Protein AF-A0A4U2EHY9-F1 (afdb_monomer)

Sequence (275 aa):
MNQSIKELELWVNNTKEFEEANVKLKFYTNDNNYKKVEDRFYAKALVKDDTLISLSLELENKIFGICKKLSELQLTSEIVELNIAIGNEDLNYLKEFKKLERTIIYTSTHNVDLSQNENLKSVNINYSDNTKFIYPPNLKKLDISFHNSENINENLQNLPKPLNEITVFHRYRSNDSCLVNLDLLNNLNLSTIRIVANIESDTFNFDNHKNLEELLLIPTSSNIKVKVKVNNKIPNRIKKITIHNASIGEIYNHKVSKLDKLSIVNCNFPSEVIQ

Solvent-accessible surface area (backbone atoms only — not comparable to full-atom values): 14803 Å² total; per-residue (Å²): 131,87,79,73,83,87,69,83,67,66,62,70,81,86,70,88,84,60,89,67,45,78,35,49,61,77,63,82,65,68,100,84,54,89,60,84,50,88,53,59,30,44,36,36,58,45,69,55,94,94,35,80,68,33,32,32,42,44,54,80,62,80,51,64,39,54,45,37,51,36,48,78,67,67,46,28,70,35,27,33,30,43,50,40,26,58,39,88,67,15,66,82,33,53,57,57,26,59,47,22,30,35,37,37,41,30,25,66,82,52,67,45,73,36,56,67,21,61,50,23,30,35,42,34,40,34,55,33,26,73,39,52,60,42,59,20,63,49,24,33,35,40,37,38,35,47,36,61,34,84,43,55,48,65,43,46,68,62,62,43,68,60,31,30,34,41,36,38,34,49,49,91,57,95,87,71,81,48,61,45,54,48,49,54,52,47,86,32,51,28,29,32,43,36,38,36,28,35,48,41,32,81,62,38,45,42,71,41,20,60,55,22,29,35,41,36,42,34,42,72,43,94,85,54,80,23,40,45,29,42,86,57,66,76,35,77,54,29,28,35,42,34,42,30,46,28,30,42,50,43,73,72,86,66,91,63,87,50,57,80,40,82,44,78,41,77,57,47,63,54,93,86,49,89,113

Secondary structure (DSSP, 8-state):
-------------S-S--S-EEEEPPP--STT-------EEEEEEEEETTEEEEEEEEESS--TTHHHHHHHTT-TTTEEEEEEE--TTTTTTGGG-TT--EEEEE-SS--EE-TT-TT--EEEEES-TT--EE--TT--EEEEEEE--TTHHHHHHT--TT--EEEEEE---TT---EEEGGGGGGS--SEEEEEEEEE-S---GGG-TT--EEEEEES-SSS--EEEE-SPPPTT--EEEEES-EEEEE-----TT--EEEEESPBPPTT---

Foldseek 3Di:
DDPDPPDPPFPPPDDPDDQKDWTFGADDDDDDDDPGPRWIWIKGFDADPNRTQAIAIGTPDADELPLVRCVVSVNLQRYQEEEHEYDPNNQVRLLSNQNHQEYEYEYADEAHENQNNQNHAYYEYEPHEPYHYHDHQQHAEYEDEQYQYLCLQVNLLRDHQNHAEYAHYHDDDPPGPNEAEQVSCLCHQYQYDHYAEHYEYDQNEQVSNLNHAEDHAHYPDLVDAHEDEYPDAHHLNHAEDAHESHAYEEDPDYDNPRHNYDHYYNYHYPPVHDD

Mean predicted aligned error: 11.42 Å

Radius of gyration: 22.39 Å; Cα contacts (8 Å, |Δi|>4): 651; chains: 1; bounding box: 51×31×72 Å

Structure (mmCIF, N/CA/C/O backbone):
data_AF-A0A4U2EHY9-F1
#
_entry.id   AF-A0A4U2EHY9-F1
#
loop_
_atom_site.group_PDB
_atom_site.id
_atom_site.type_symbol
_atom_site.label_atom_id
_atom_site.label_alt_id
_atom_site.label_comp_id
_atom_site.label_asym_id
_atom_site.label_entity_id
_atom_site.label_seq_id
_atom_site.pdbx_PDB_ins_code
_atom_site.Cartn_x
_atom_site.Cartn_y
_atom_site.Cartn_z
_atom_site.occupancy
_atom_site.B_iso_or_equiv
_atom_site.auth_seq_id
_atom_site.auth_comp_id
_atom_site.auth_asym_id
_atom_site.auth_atom_id
_atom_site.pdbx_PDB_model_num
ATOM 1 N N . MET A 1 1 ? 12.070 13.463 -37.550 1.00 23.97 1 MET A N 1
ATOM 2 C CA . MET A 1 1 ? 12.385 12.179 -38.212 1.00 23.97 1 MET A CA 1
ATOM 3 C C . MET A 1 1 ? 11.745 11.087 -37.380 1.00 23.97 1 MET A C 1
ATOM 5 O O . MET A 1 1 ? 12.177 10.875 -36.257 1.00 23.97 1 MET A O 1
ATOM 9 N N . ASN A 1 2 ? 10.672 10.490 -37.895 1.00 24.30 2 ASN A N 1
ATOM 10 C CA . ASN A 1 2 ? 9.925 9.424 -37.233 1.00 24.30 2 ASN A CA 1
ATOM 11 C C . ASN A 1 2 ? 10.768 8.148 -37.278 1.00 24.30 2 ASN A C 1
ATOM 13 O O . ASN A 1 2 ? 10.928 7.558 -38.346 1.00 24.30 2 ASN A O 1
ATOM 17 N N . GLN A 1 3 ? 11.357 7.758 -36.149 1.00 24.30 3 GLN A N 1
ATOM 18 C CA . GLN A 1 3 ? 12.015 6.463 -36.040 1.00 24.30 3 GLN A CA 1
ATOM 19 C C . GLN A 1 3 ? 10.929 5.389 -35.975 1.00 24.30 3 GLN A C 1
ATOM 21 O O . GLN A 1 3 ? 10.216 5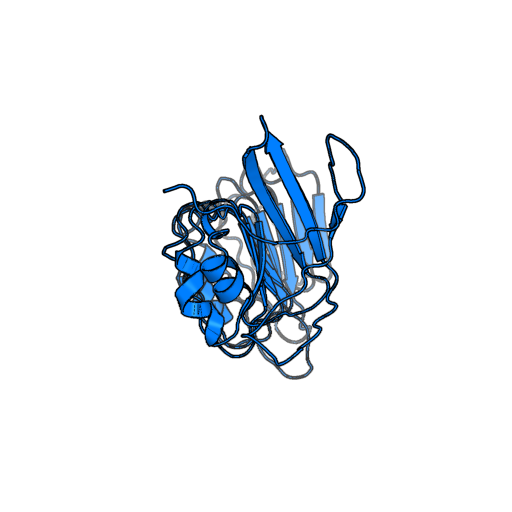.254 -34.987 1.00 24.30 3 GLN A O 1
ATOM 26 N N . SER A 1 4 ? 10.777 4.661 -37.079 1.00 25.14 4 SER A N 1
ATOM 27 C CA . SER A 1 4 ? 10.006 3.426 -37.138 1.00 25.14 4 SER A CA 1
ATOM 28 C C . SER A 1 4 ? 10.603 2.430 -36.145 1.00 25.14 4 SER A C 1
ATOM 30 O O . SER A 1 4 ? 11.778 2.077 -36.277 1.00 25.14 4 SER A O 1
ATOM 32 N N . ILE A 1 5 ? 9.800 1.977 -35.185 1.00 30.02 5 ILE A N 1
ATOM 33 C CA . ILE A 1 5 ? 10.109 0.859 -34.291 1.00 30.02 5 ILE A CA 1
ATOM 34 C C . ILE A 1 5 ? 10.391 -0.362 -35.175 1.00 30.02 5 ILE A C 1
ATOM 36 O O . ILE A 1 5 ? 9.472 -0.989 -35.697 1.00 30.02 5 ILE A O 1
ATOM 40 N N . LYS A 1 6 ? 11.668 -0.674 -35.403 1.00 25.03 6 LYS A N 1
ATOM 41 C CA . LYS A 1 6 ? 12.074 -1.931 -36.033 1.00 25.03 6 LYS A CA 1
ATOM 42 C C . LYS A 1 6 ? 12.185 -2.975 -34.925 1.00 25.03 6 LYS A C 1
ATOM 44 O O . LYS A 1 6 ? 13.235 -3.148 -34.326 1.00 25.03 6 LYS A O 1
ATOM 49 N N . GLU A 1 7 ? 11.034 -3.594 -34.668 1.00 31.05 7 GLU A N 1
ATOM 50 C CA . GLU A 1 7 ? 10.843 -4.888 -33.998 1.00 31.05 7 GLU A CA 1
ATOM 51 C C . GLU A 1 7 ? 10.956 -4.926 -32.466 1.00 31.05 7 GLU A C 1
ATOM 53 O O . GLU A 1 7 ? 11.760 -5.641 -31.873 1.00 31.05 7 GLU A O 1
ATOM 58 N N . LEU A 1 8 ? 9.978 -4.291 -31.814 1.00 35.31 8 LEU A N 1
ATOM 59 C CA . LEU A 1 8 ? 9.289 -4.957 -30.709 1.00 35.31 8 LEU A CA 1
ATOM 60 C C . LEU A 1 8 ? 8.294 -5.952 -31.335 1.00 35.31 8 LEU A C 1
ATOM 62 O O . LEU A 1 8 ? 7.153 -5.599 -31.623 1.00 35.31 8 LEU A O 1
ATOM 66 N N . GLU A 1 9 ? 8.735 -7.175 -31.633 1.00 34.41 9 GLU A N 1
ATOM 67 C CA . GLU A 1 9 ? 7.862 -8.211 -32.201 1.00 34.41 9 GLU A CA 1
ATOM 68 C C . GLU A 1 9 ? 6.955 -8.779 -31.090 1.00 34.41 9 GLU A C 1
ATOM 70 O O . GLU A 1 9 ? 7.177 -9.864 -30.548 1.00 34.41 9 GLU A O 1
ATOM 75 N N . LEU A 1 10 ? 5.942 -8.001 -30.696 1.00 38.56 10 LEU A N 1
ATOM 76 C CA . LEU A 1 10 ? 4.804 -8.500 -29.933 1.00 38.56 10 LEU A CA 1
ATOM 77 C C . LEU A 1 10 ? 4.072 -9.480 -30.855 1.00 38.56 10 LEU A C 1
ATOM 79 O O . LEU A 1 10 ? 3.381 -9.061 -31.781 1.00 38.56 10 LEU A O 1
ATOM 83 N N . TRP A 1 11 ? 4.224 -10.784 -30.622 1.00 33.75 11 TRP A N 1
ATOM 84 C CA . TRP A 1 11 ? 3.371 -11.798 -31.249 1.00 33.75 11 TRP A CA 1
ATOM 85 C C . TRP A 1 11 ? 1.952 -11.664 -30.684 1.00 33.75 11 TRP A C 1
ATOM 87 O O . TRP A 1 11 ? 1.521 -12.436 -29.832 1.00 33.75 11 TRP A O 1
ATOM 97 N N . VAL A 1 12 ? 1.232 -10.639 -31.135 1.00 33.62 12 VAL A N 1
ATOM 98 C CA . VAL A 1 12 ? -0.206 -10.504 -30.944 1.00 33.62 12 VAL A CA 1
ATOM 99 C C . VAL A 1 12 ? -0.827 -11.280 -32.093 1.00 33.62 12 VAL A C 1
ATOM 101 O O . VAL A 1 12 ? -0.933 -10.780 -33.211 1.00 33.62 12 VAL A O 1
ATOM 104 N N . ASN A 1 13 ? -1.152 -12.551 -31.855 1.00 30.58 13 ASN A N 1
ATOM 105 C CA . ASN A 1 13 ? -1.911 -13.333 -32.823 1.00 30.58 13 ASN A CA 1
ATOM 106 C C . ASN A 1 13 ? -3.218 -12.583 -33.120 1.00 30.58 13 ASN A C 1
ATOM 108 O O . ASN A 1 13 ? -4.072 -12.487 -32.249 1.00 30.58 13 ASN A O 1
ATOM 112 N N . ASN A 1 14 ? -3.306 -12.023 -34.331 1.00 29.08 14 ASN A N 1
ATOM 113 C CA . ASN A 1 14 ? -4.484 -11.493 -35.018 1.00 29.08 14 ASN A CA 1
ATOM 114 C C . ASN A 1 14 ? -5.785 -11.450 -34.199 1.00 29.08 14 ASN A C 1
ATOM 116 O O . ASN A 1 14 ? -6.482 -12.456 -34.157 1.00 29.08 14 ASN A O 1
ATOM 120 N N . THR A 1 15 ? -6.165 -10.269 -33.705 1.00 29.77 15 THR A N 1
ATOM 121 C CA . THR A 1 15 ? -7.534 -9.725 -33.809 1.00 29.77 15 THR A CA 1
ATOM 122 C C . THR A 1 15 ? -7.576 -8.273 -33.325 1.00 29.77 15 THR A C 1
ATOM 124 O O . THR A 1 15 ? -6.837 -7.873 -32.429 1.00 29.77 15 THR A O 1
ATOM 127 N N . LYS A 1 16 ? -8.420 -7.462 -33.972 1.00 35.66 16 LYS A N 1
ATOM 128 C CA . LYS A 1 16 ? -8.780 -6.111 -33.529 1.00 35.66 16 LYS A CA 1
ATOM 129 C C . LYS A 1 16 ? -9.482 -6.219 -32.172 1.00 35.66 16 LYS A C 1
ATOM 131 O O . LYS A 1 16 ? -10.387 -7.033 -32.054 1.00 35.66 16 LYS A O 1
ATOM 136 N N . GLU A 1 17 ? -9.060 -5.379 -31.227 1.00 34.75 17 GLU A N 1
ATOM 137 C CA . GLU A 1 17 ? -9.551 -5.276 -29.842 1.00 34.75 17 GLU A CA 1
ATOM 138 C C . GLU A 1 17 ? -9.243 -6.506 -28.963 1.00 34.75 17 GLU A C 1
ATOM 140 O O . GLU A 1 17 ? -9.760 -7.597 -29.173 1.00 34.75 17 GLU A O 1
ATOM 145 N N . PHE A 1 18 ? -8.402 -6.326 -27.937 1.00 37.41 18 PHE A N 1
ATOM 146 C CA . PHE A 1 18 ? -8.169 -7.334 -26.899 1.00 37.41 18 PHE A CA 1
ATOM 147 C C . PHE A 1 18 ? -8.369 -6.733 -25.511 1.00 37.41 18 PHE A C 1
ATOM 149 O O . PHE A 1 18 ? -7.845 -5.662 -25.203 1.00 37.41 18 PHE A O 1
ATOM 156 N N . GLU A 1 19 ? -9.075 -7.468 -24.652 1.00 36.22 19 GLU A N 1
ATOM 157 C CA . GLU A 1 19 ? -9.122 -7.190 -23.217 1.00 36.22 19 GLU A CA 1
ATOM 158 C C . GLU A 1 19 ? -7.926 -7.804 -22.466 1.00 36.22 19 GLU A C 1
ATOM 160 O O . GLU A 1 19 ? -7.548 -7.233 -21.443 1.00 36.22 19 GLU A O 1
ATOM 165 N N . GLU A 1 20 ? -7.302 -8.882 -22.976 1.00 33.41 20 GLU 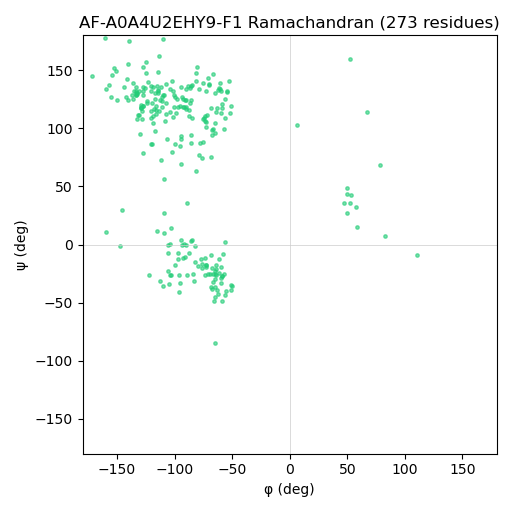A N 1
ATOM 166 C CA . GLU A 1 20 ? -6.111 -9.573 -22.434 1.00 33.41 20 GLU A CA 1
ATOM 167 C C . GLU A 1 20 ? -5.385 -10.360 -23.553 1.00 33.41 20 GLU A C 1
ATOM 169 O O . GLU A 1 20 ? -6.040 -11.023 -24.359 1.00 33.41 20 GLU A O 1
ATOM 174 N N . ALA A 1 21 ? -4.046 -10.319 -23.619 1.00 37.56 21 ALA A N 1
ATOM 175 C CA . ALA A 1 21 ? -3.255 -11.143 -24.542 1.00 37.56 21 ALA A CA 1
ATOM 176 C C . ALA A 1 21 ? -2.029 -11.765 -23.848 1.00 37.56 21 ALA A C 1
ATOM 178 O O . ALA A 1 21 ? -1.322 -11.108 -23.081 1.00 37.56 21 ALA A O 1
ATOM 179 N N . ASN A 1 22 ? -1.751 -13.036 -24.161 1.00 35.44 22 ASN A N 1
ATOM 180 C CA . ASN A 1 22 ? -0.498 -13.701 -23.801 1.00 35.44 22 ASN A CA 1
ATOM 181 C C . ASN A 1 22 ? 0.610 -13.189 -24.714 1.00 35.44 22 ASN A C 1
ATOM 183 O O . ASN A 1 22 ? 0.643 -13.530 -25.898 1.00 35.44 22 ASN A O 1
ATOM 187 N N . VAL A 1 23 ? 1.524 -12.395 -24.169 1.00 40.53 23 VAL A N 1
ATOM 188 C CA . VAL A 1 23 ? 2.580 -11.766 -24.953 1.00 40.53 23 VAL A CA 1
ATOM 189 C C . VAL A 1 23 ? 3.939 -12.308 -24.513 1.00 40.53 23 VAL A C 1
ATOM 191 O O . VAL A 1 23 ? 4.225 -12.471 -23.331 1.00 40.53 23 VAL A O 1
ATOM 194 N N . LYS A 1 24 ? 4.798 -12.620 -25.489 1.00 38.38 24 LYS A N 1
ATOM 195 C CA . LYS A 1 24 ? 6.215 -12.935 -25.260 1.00 38.38 24 LYS A CA 1
ATOM 196 C C . LYS A 1 24 ? 7.063 -11.762 -25.752 1.00 38.38 24 LYS A C 1
ATOM 198 O O . LYS A 1 24 ? 7.010 -11.428 -26.930 1.00 38.38 24 LYS A O 1
ATOM 203 N N . LEU A 1 25 ? 7.863 -11.172 -24.870 1.00 42.34 25 LEU A N 1
ATOM 204 C CA . LEU A 1 25 ? 8.893 -10.174 -25.174 1.00 42.34 25 LEU A CA 1
ATOM 205 C C . LEU A 1 25 ? 10.170 -10.975 -25.343 1.00 42.34 25 LEU A C 1
ATOM 207 O O . LEU A 1 25 ? 10.563 -11.730 -24.454 1.00 42.34 25 LEU A O 1
ATOM 211 N N . LYS A 1 26 ? 10.837 -10.779 -26.470 1.00 36.56 26 LYS A N 1
ATOM 212 C CA . LYS A 1 26 ? 12.211 -11.229 -26.653 1.00 36.56 26 LYS A CA 1
ATOM 213 C C . LYS A 1 26 ? 13.107 -10.012 -26.463 1.00 36.56 26 LYS A C 1
ATOM 215 O O . LYS A 1 26 ? 12.868 -8.975 -27.070 1.00 36.56 26 LYS A O 1
ATOM 220 N N . PHE A 1 27 ? 14.115 -10.131 -25.605 1.00 36.50 27 PHE A N 1
ATOM 221 C CA . PHE A 1 27 ? 15.120 -9.086 -25.415 1.00 36.50 27 PHE A CA 1
ATOM 222 C C . PHE A 1 27 ? 16.337 -9.363 -26.301 1.00 36.50 27 PHE A C 1
ATOM 224 O O . PHE A 1 27 ? 16.833 -10.490 -26.320 1.00 36.50 27 PHE A O 1
ATOM 231 N N . TYR A 1 28 ? 16.847 -8.328 -26.970 1.00 34.41 28 TYR A N 1
ATOM 232 C CA . TYR A 1 28 ? 18.099 -8.369 -27.726 1.00 34.41 28 TYR A CA 1
ATOM 233 C C . TYR A 1 28 ? 19.147 -7.527 -26.994 1.00 34.41 28 TYR A C 1
ATOM 235 O O . TYR A 1 28 ? 18.880 -6.382 -26.642 1.00 34.41 28 TYR A O 1
ATOM 243 N N . THR A 1 29 ? 20.330 -8.083 -26.735 1.00 29.36 29 THR A N 1
ATOM 244 C CA . THR A 1 29 ? 21.447 -7.351 -26.117 1.00 29.36 29 THR A CA 1
ATOM 245 C C . THR A 1 29 ? 22.645 -7.369 -27.061 1.00 29.36 29 THR A C 1
ATOM 247 O O . THR A 1 29 ? 23.492 -8.248 -26.940 1.00 29.36 29 THR A O 1
ATOM 250 N N . ASN A 1 30 ? 22.687 -6.401 -27.982 1.00 30.77 30 ASN A N 1
ATOM 251 C CA . ASN A 1 30 ? 23.735 -6.133 -28.979 1.00 30.77 30 ASN A CA 1
ATOM 252 C C . ASN A 1 30 ? 24.177 -7.305 -29.888 1.00 30.77 30 ASN A C 1
ATOM 254 O O . ASN A 1 30 ? 23.993 -8.489 -29.612 1.00 30.77 30 ASN A O 1
ATOM 258 N N . ASP A 1 31 ? 24.779 -6.919 -31.012 1.00 37.56 31 ASP A N 1
ATOM 259 C CA . ASP A 1 31 ? 24.679 -7.534 -32.343 1.00 37.56 31 ASP A CA 1
ATOM 260 C C . ASP A 1 31 ? 25.025 -9.016 -32.556 1.00 37.56 31 ASP A C 1
ATOM 262 O O . ASP A 1 31 ? 24.931 -9.438 -33.697 1.00 37.56 31 ASP A O 1
ATOM 266 N N . ASN A 1 32 ? 25.389 -9.844 -31.567 1.00 34.22 32 ASN A N 1
ATOM 267 C CA . ASN A 1 32 ? 25.661 -11.274 -31.836 1.00 34.22 32 ASN A CA 1
ATOM 268 C C . ASN A 1 32 ? 25.588 -12.245 -30.640 1.00 34.22 32 ASN A C 1
ATOM 270 O O . ASN A 1 32 ? 25.970 -13.404 -30.787 1.00 34.22 32 ASN A O 1
ATOM 274 N N . ASN A 1 33 ? 25.088 -11.841 -29.465 1.00 28.92 33 ASN A N 1
ATOM 275 C CA . ASN A 1 33 ? 24.983 -12.750 -28.314 1.00 28.92 33 ASN A CA 1
ATOM 276 C C . ASN A 1 33 ? 23.530 -12.927 -27.860 1.00 28.92 33 ASN A C 1
ATOM 278 O O . ASN A 1 33 ? 22.938 -12.069 -27.207 1.00 28.92 33 ASN A O 1
ATOM 282 N N . TYR A 1 34 ? 22.960 -14.088 -28.187 1.00 35.28 34 TYR A N 1
ATOM 283 C CA . TYR A 1 34 ? 21.607 -14.469 -27.796 1.00 35.28 34 TYR A CA 1
ATOM 284 C C . TYR A 1 34 ? 21.543 -14.782 -26.296 1.00 35.28 34 TYR A C 1
ATOM 286 O O . TYR A 1 34 ? 22.029 -15.819 -25.846 1.00 35.28 34 TYR A O 1
ATOM 294 N N . LYS A 1 35 ? 20.852 -13.943 -25.518 1.00 31.83 35 LYS A N 1
ATOM 295 C CA . LYS A 1 35 ? 20.215 -14.387 -24.271 1.00 31.83 35 LYS A CA 1
ATOM 296 C C . LYS A 1 35 ? 18.713 -14.450 -24.496 1.00 31.83 35 LYS A C 1
ATOM 298 O O . LYS A 1 35 ? 17.990 -13.477 -24.310 1.00 31.83 35 LYS A O 1
ATOM 303 N N . LYS A 1 36 ? 18.248 -15.623 -24.925 1.00 35.81 36 LYS A N 1
ATOM 304 C CA . LYS A 1 36 ? 16.824 -15.933 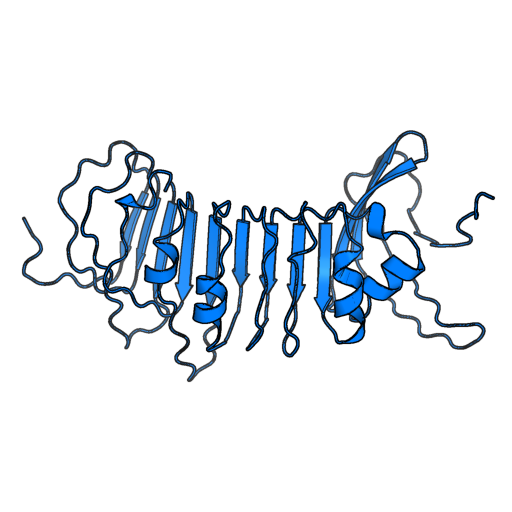-25.035 1.00 35.81 36 LYS A CA 1
ATOM 305 C C . LYS A 1 36 ? 16.238 -15.979 -23.622 1.00 35.81 36 LYS A C 1
ATOM 307 O O . LYS A 1 36 ? 16.388 -16.973 -22.920 1.00 35.81 36 LYS A O 1
ATOM 312 N N . VAL A 1 37 ? 15.611 -14.891 -23.196 1.00 38.53 37 VAL A N 1
ATOM 313 C CA . VAL A 1 37 ? 14.783 -14.880 -21.990 1.00 38.53 37 VAL A CA 1
ATOM 314 C C . VAL A 1 37 ? 13.351 -15.118 -22.458 1.00 38.53 37 VAL A C 1
ATOM 316 O O . VAL A 1 37 ? 12.684 -14.195 -22.912 1.00 38.53 37 VAL A O 1
ATOM 319 N N . GLU A 1 38 ? 12.915 -16.381 -22.465 1.00 45.19 38 GLU A N 1
ATOM 320 C CA . GLU A 1 38 ? 11.519 -16.749 -22.745 1.00 45.19 38 GLU A CA 1
ATOM 321 C C . GLU A 1 38 ? 10.671 -16.586 -21.488 1.00 45.19 38 GLU A C 1
ATOM 323 O O . GLU A 1 38 ? 10.137 -17.561 -20.964 1.00 45.19 38 GLU A O 1
ATOM 328 N N . ASP A 1 39 ? 10.552 -15.360 -20.994 1.00 49.25 39 ASP A N 1
ATOM 329 C CA . ASP A 1 39 ? 9.625 -15.097 -19.904 1.00 49.25 39 ASP A CA 1
ATOM 330 C C . ASP A 1 39 ? 8.240 -14.767 -20.461 1.00 49.25 39 ASP A C 1
ATOM 332 O O . ASP A 1 39 ? 8.080 -14.050 -21.455 1.00 49.25 39 ASP A O 1
ATOM 336 N N . ARG A 1 40 ? 7.228 -15.359 -19.831 1.00 46.91 40 ARG A N 1
ATOM 337 C CA . ARG A 1 40 ? 5.823 -15.089 -20.115 1.00 46.91 40 ARG A CA 1
ATOM 338 C C . ARG A 1 40 ? 5.395 -13.873 -19.308 1.00 46.91 40 ARG A C 1
ATOM 340 O O . ARG A 1 40 ? 5.721 -13.752 -18.126 1.00 46.91 40 ARG A O 1
ATOM 347 N N . PHE A 1 41 ? 4.642 -12.994 -19.944 1.00 56.44 41 PHE A N 1
ATOM 348 C CA . PHE A 1 41 ? 3.898 -11.961 -19.247 1.00 56.44 41 PHE A CA 1
ATOM 349 C C . PHE A 1 41 ? 2.542 -11.791 -19.895 1.00 56.44 41 PHE A C 1
ATOM 351 O O . PHE A 1 41 ? 2.322 -12.078 -21.076 1.00 56.44 41 PHE A O 1
ATOM 358 N N . TYR A 1 42 ? 1.640 -11.288 -19.078 1.00 52.06 42 TYR A N 1
ATOM 359 C CA . TYR A 1 42 ? 0.341 -10.840 -19.503 1.00 52.06 42 TYR A CA 1
ATOM 360 C C . TYR A 1 42 ? 0.475 -9.356 -19.799 1.00 52.06 42 TYR A C 1
ATOM 362 O O . TYR A 1 42 ? 0.977 -8.582 -18.981 1.00 52.06 42 TYR A O 1
ATOM 370 N N . ALA A 1 43 ? 0.093 -8.966 -21.009 1.00 57.72 43 ALA A N 1
ATOM 371 C CA . ALA A 1 43 ? 0.050 -7.569 -21.386 1.00 57.72 43 ALA A CA 1
ATOM 372 C C . ALA A 1 43 ? -1.377 -7.196 -21.752 1.00 57.72 43 ALA A C 1
ATOM 374 O O . ALA A 1 43 ? -2.051 -7.902 -22.507 1.00 57.72 43 ALA A O 1
ATOM 375 N N . LYS A 1 44 ? -1.813 -6.046 -21.253 1.00 54.66 44 LYS A N 1
ATOM 376 C CA . LYS A 1 44 ? -3.045 -5.406 -21.695 1.00 54.66 44 LYS A CA 1
ATOM 377 C C . LYS A 1 44 ? -2.681 -4.080 -22.333 1.00 54.66 44 LYS A C 1
ATOM 379 O O . LYS A 1 44 ? -2.145 -3.201 -21.665 1.00 54.66 44 LYS A O 1
ATOM 384 N N . ALA A 1 45 ? -2.945 -3.956 -23.627 1.00 56.69 45 ALA A N 1
ATOM 385 C CA . ALA A 1 45 ? -2.662 -2.752 -24.392 1.00 56.69 45 ALA A CA 1
ATOM 386 C C . ALA A 1 45 ? -3.971 -2.117 -24.861 1.00 56.69 45 ALA A C 1
ATOM 388 O O . ALA A 1 45 ? -4.825 -2.800 -25.424 1.00 56.69 45 ALA A O 1
ATOM 389 N N . LEU A 1 46 ? -4.114 -0.810 -24.663 1.00 52.88 46 LEU A N 1
ATOM 390 C CA . LEU A 1 46 ? -5.154 -0.023 -25.309 1.00 52.88 46 LEU A CA 1
ATOM 391 C C . LEU A 1 46 ? -4.551 0.642 -26.541 1.00 52.88 46 LEU A C 1
ATOM 393 O O . LEU A 1 46 ? -3.644 1.463 -26.417 1.00 52.88 46 LEU A O 1
ATOM 397 N N . VAL A 1 47 ? -5.074 0.310 -27.718 1.00 51.91 47 VAL A N 1
ATOM 398 C CA . VAL A 1 47 ? -4.668 0.908 -28.994 1.00 51.91 47 VAL A CA 1
ATOM 399 C C . VAL A 1 47 ? -5.870 1.628 -29.589 1.00 51.91 47 VAL A C 1
ATOM 401 O O . VAL A 1 47 ? -6.956 1.058 -29.669 1.00 51.91 47 VAL A O 1
ATOM 404 N N . LYS A 1 48 ? -5.685 2.883 -29.995 1.00 47.31 48 LYS A N 1
ATOM 405 C CA . LYS A 1 48 ? -6.716 3.698 -30.641 1.00 47.31 48 LYS A CA 1
ATOM 406 C C . LYS A 1 48 ? -6.120 4.362 -31.873 1.00 47.31 48 LYS A C 1
ATOM 408 O O . LYS A 1 48 ? -5.070 4.983 -31.759 1.00 47.31 48 LYS A O 1
ATOM 413 N N . ASP A 1 49 ? -6.790 4.243 -33.017 1.00 53.66 49 ASP A N 1
ATOM 414 C CA . ASP A 1 49 ? -6.353 4.847 -34.285 1.00 53.66 49 ASP A CA 1
ATOM 415 C C . ASP A 1 49 ? -4.871 4.525 -34.594 1.00 53.66 49 ASP A C 1
ATOM 417 O O . ASP A 1 49 ? -4.054 5.415 -34.820 1.00 53.66 49 ASP A O 1
ATOM 421 N N . ASP A 1 50 ? -4.505 3.240 -34.484 1.00 49.84 50 ASP A N 1
ATOM 422 C CA . ASP A 1 50 ? -3.137 2.706 -34.636 1.00 49.84 50 ASP A CA 1
ATOM 423 C C . ASP A 1 50 ? -2.077 3.290 -33.672 1.00 49.84 50 ASP A C 1
ATOM 425 O O . ASP A 1 50 ? -0.876 3.084 -33.844 1.00 49.84 50 ASP A O 1
ATOM 429 N N . THR A 1 51 ? -2.510 3.976 -32.611 1.00 49.09 51 THR A N 1
ATOM 430 C CA . THR A 1 51 ? -1.648 4.564 -31.576 1.00 49.09 51 THR A CA 1
ATOM 431 C C . THR A 1 51 ? -1.784 3.799 -30.259 1.00 49.09 51 THR A C 1
ATOM 433 O O . THR A 1 51 ? -2.896 3.603 -29.765 1.00 49.09 51 THR A O 1
ATOM 436 N N . LEU A 1 52 ? -0.663 3.385 -29.656 1.00 56.84 52 LEU A N 1
ATOM 437 C CA . LEU A 1 52 ? -0.647 2.828 -28.299 1.00 56.84 52 LEU A CA 1
ATOM 438 C C . LEU A 1 52 ? -0.994 3.937 -27.294 1.00 56.84 52 LEU A C 1
ATOM 440 O O . LEU A 1 52 ? -0.277 4.925 -27.191 1.00 56.84 52 LEU A O 1
ATOM 444 N N . ILE A 1 53 ? -2.102 3.772 -26.575 1.00 57.00 53 ILE A N 1
ATOM 445 C CA . ILE A 1 53 ? -2.613 4.733 -25.587 1.00 57.00 53 ILE A CA 1
ATOM 446 C C . ILE A 1 53 ? -2.180 4.355 -24.175 1.00 57.00 53 ILE A C 1
ATOM 448 O O . ILE A 1 53 ? -1.863 5.228 -23.363 1.00 57.00 53 ILE A O 1
ATOM 452 N N . SER A 1 54 ? -2.218 3.059 -23.866 1.00 58.00 54 SER A N 1
ATOM 453 C CA . SER A 1 54 ? -1.762 2.544 -22.584 1.00 58.00 54 SER A CA 1
ATOM 454 C C . SER A 1 54 ? -1.283 1.103 -22.682 1.00 58.00 54 SER A C 1
ATOM 456 O O . SER A 1 54 ? -1.758 0.327 -23.513 1.00 58.00 54 SER A O 1
ATOM 458 N N . LEU A 1 55 ? -0.351 0.750 -21.802 1.00 62.81 55 LEU A N 1
ATOM 459 C CA . LEU A 1 55 ? 0.161 -0.602 -21.630 1.00 62.81 55 LEU A CA 1
ATOM 460 C C . LEU A 1 55 ? 0.197 -0.962 -20.138 1.00 62.81 55 LEU A C 1
ATOM 462 O O . LEU A 1 55 ? 0.717 -0.202 -19.317 1.00 62.81 55 LEU A O 1
ATOM 466 N N . SER A 1 56 ? -0.358 -2.123 -19.806 1.00 59.34 56 SER A N 1
ATOM 467 C CA . SER A 1 56 ? -0.208 -2.805 -18.521 1.00 59.34 56 SER A CA 1
ATOM 468 C C . SER A 1 56 ? 0.602 -4.080 -18.728 1.00 59.34 56 SER A C 1
ATOM 470 O O . SER A 1 56 ? 0.358 -4.801 -19.699 1.00 59.34 56 SER A O 1
ATOM 472 N N . LEU A 1 57 ? 1.564 -4.337 -17.841 1.00 64.06 57 LEU A N 1
ATOM 473 C CA . LEU A 1 57 ? 2.444 -5.505 -17.882 1.00 64.06 57 LEU A CA 1
ATOM 474 C C . LEU A 1 57 ? 2.431 -6.243 -16.536 1.00 64.06 57 LEU A C 1
ATOM 476 O O . LEU A 1 57 ? 2.880 -5.706 -15.519 1.00 64.06 57 LEU A O 1
ATOM 480 N N . GLU A 1 58 ? 2.003 -7.504 -16.559 1.00 59.66 58 GLU A N 1
ATOM 481 C CA . GLU A 1 58 ? 2.061 -8.440 -15.437 1.00 59.66 58 GLU A CA 1
ATOM 482 C C . GLU A 1 58 ? 3.038 -9.579 -15.751 1.00 59.66 58 GLU A C 1
ATOM 484 O O . GLU A 1 58 ? 2.829 -10.382 -16.659 1.00 59.66 58 GLU A O 1
ATOM 489 N N . LEU A 1 59 ? 4.132 -9.648 -14.994 1.00 59.97 59 LEU A N 1
ATOM 490 C CA . LEU A 1 59 ? 5.181 -10.648 -15.181 1.00 59.97 59 LEU A CA 1
ATOM 491 C C . LEU A 1 59 ? 4.897 -11.901 -14.340 1.00 59.97 59 LEU A C 1
ATOM 493 O O . LEU A 1 59 ? 4.657 -11.783 -13.139 1.00 59.97 59 LEU A O 1
ATOM 497 N N . GLU A 1 60 ? 5.023 -13.098 -14.930 1.00 53.25 60 GLU A N 1
ATOM 498 C CA . GLU A 1 60 ? 4.995 -14.357 -14.157 1.00 53.25 60 GLU A CA 1
ATOM 499 C C . GLU A 1 60 ? 6.254 -14.522 -13.279 1.00 53.25 60 GLU A C 1
ATOM 501 O O . GLU A 1 60 ? 6.210 -15.187 -12.245 1.00 53.25 60 GLU A O 1
ATOM 506 N N . ASN A 1 61 ? 7.372 -13.888 -13.664 1.00 57.12 61 ASN A N 1
ATOM 507 C CA . ASN A 1 61 ? 8.679 -14.001 -13.010 1.00 57.12 61 ASN A CA 1
ATOM 508 C C . ASN A 1 61 ? 9.265 -12.639 -12.594 1.00 57.12 61 ASN A C 1
ATOM 510 O O . ASN A 1 61 ? 8.965 -11.592 -13.165 1.00 57.12 61 ASN A O 1
ATOM 514 N N . LYS A 1 62 ? 10.178 -12.664 -11.612 1.00 64.62 62 LYS A N 1
ATOM 515 C CA . LYS A 1 62 ? 10.950 -11.496 -11.155 1.00 64.62 62 LYS A CA 1
ATOM 516 C C . LYS A 1 62 ? 12.054 -11.152 -12.163 1.00 64.62 62 LYS A C 1
ATOM 518 O O . LYS A 1 62 ? 13.176 -11.638 -12.037 1.00 64.62 62 LYS A O 1
ATOM 523 N N . ILE A 1 63 ? 11.739 -10.329 -13.161 1.00 65.25 63 ILE A N 1
ATOM 524 C CA . ILE A 1 63 ? 12.714 -9.877 -14.164 1.00 65.25 63 ILE A CA 1
ATOM 525 C C . ILE A 1 63 ? 13.381 -8.585 -13.687 1.00 65.25 63 ILE A C 1
ATOM 527 O O . ILE A 1 63 ? 12.723 -7.556 -13.561 1.00 65.25 63 ILE A O 1
ATOM 531 N N . PHE A 1 64 ? 14.694 -8.639 -13.467 1.00 71.94 64 PHE A N 1
ATOM 532 C CA . PHE A 1 64 ? 15.523 -7.461 -13.207 1.00 71.94 64 PHE A CA 1
ATOM 533 C C . PHE A 1 64 ? 15.907 -6.749 -14.517 1.00 71.94 64 PHE A C 1
ATOM 535 O O . PHE A 1 64 ? 16.097 -7.394 -15.553 1.00 71.94 64 PHE A O 1
ATOM 542 N N . GLY A 1 65 ? 16.050 -5.424 -14.474 1.00 75.69 65 GLY A N 1
ATOM 543 C CA . GLY A 1 65 ? 16.444 -4.584 -15.611 1.00 75.69 65 GLY A CA 1
ATOM 544 C C . GLY A 1 65 ? 15.292 -4.202 -16.547 1.00 75.69 65 GLY A C 1
ATOM 545 O O . GLY A 1 65 ? 15.530 -3.648 -17.624 1.00 75.69 65 GLY A O 1
ATOM 546 N N . ILE A 1 66 ? 14.042 -4.523 -16.191 1.00 77.94 66 ILE A N 1
ATOM 547 C CA . ILE A 1 66 ? 12.875 -4.260 -17.039 1.00 77.94 66 ILE A CA 1
ATOM 548 C C . ILE A 1 66 ? 12.633 -2.759 -17.234 1.00 77.94 66 ILE A C 1
ATOM 550 O O . ILE A 1 66 ? 12.304 -2.342 -18.343 1.00 77.94 66 ILE A O 1
ATOM 554 N N . CYS A 1 67 ? 12.868 -1.933 -16.210 1.00 83.56 67 CYS A N 1
ATOM 555 C CA . CYS A 1 67 ? 12.669 -0.489 -16.303 1.00 83.56 67 CYS A CA 1
ATOM 556 C C . CYS A 1 67 ? 13.644 0.131 -17.303 1.00 83.56 67 CYS A C 1
ATOM 558 O O . CYS A 1 67 ? 13.239 0.907 -18.168 1.00 83.56 67 CYS A O 1
ATOM 560 N N . LYS A 1 68 ? 14.917 -0.272 -17.225 1.00 83.62 68 LYS A N 1
ATOM 561 C CA . LYS A 1 68 ? 15.961 0.145 -18.166 1.00 83.62 68 LYS A C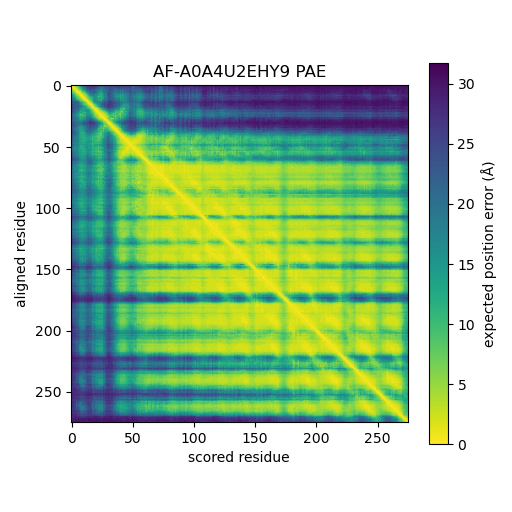A 1
ATOM 562 C C . LYS A 1 68 ? 15.611 -0.236 -19.601 1.00 83.62 68 LYS A C 1
ATOM 564 O O . LYS A 1 68 ? 15.652 0.603 -20.491 1.00 83.62 68 LYS A O 1
ATOM 569 N N . LYS A 1 69 ? 15.209 -1.487 -19.823 1.00 77.12 69 LYS A N 1
ATOM 570 C CA . LYS A 1 69 ? 14.861 -1.987 -21.160 1.00 77.12 69 LYS A CA 1
ATOM 571 C C . LYS A 1 69 ? 13.665 -1.250 -21.762 1.00 77.12 69 LYS A C 1
ATOM 573 O O . LYS A 1 69 ? 13.684 -0.899 -22.935 1.00 77.12 69 LYS A O 1
ATOM 578 N N . LEU A 1 70 ? 12.628 -0.992 -20.968 1.00 80.94 70 LEU A N 1
ATOM 579 C CA . LEU A 1 70 ? 11.456 -0.236 -21.420 1.00 80.94 70 LEU A CA 1
ATOM 580 C C . LEU A 1 70 ? 11.793 1.232 -21.725 1.00 80.94 70 LEU A C 1
ATOM 582 O O . LEU A 1 70 ? 11.210 1.805 -22.643 1.00 80.94 70 LEU A O 1
ATOM 586 N N . SER A 1 71 ? 12.748 1.819 -20.998 1.00 83.19 71 SER A N 1
ATOM 587 C CA . SER A 1 71 ? 13.319 3.138 -21.299 1.00 83.19 71 SER A CA 1
ATOM 588 C C . SER A 1 71 ? 14.094 3.145 -22.618 1.00 83.19 71 SER A C 1
ATOM 590 O O . SER A 1 71 ? 13.818 3.975 -23.482 1.00 83.19 71 SER A O 1
ATOM 592 N N . GLU A 1 72 ? 14.986 2.174 -22.831 1.00 79.56 72 GLU A N 1
ATOM 593 C CA . GLU A 1 72 ? 15.754 2.024 -24.077 1.00 79.56 72 GLU A CA 1
ATOM 594 C C . GLU A 1 72 ? 14.841 1.840 -25.302 1.00 79.56 72 GLU A C 1
ATOM 596 O O . GLU A 1 72 ? 15.143 2.334 -26.387 1.00 79.56 72 GLU A O 1
ATOM 601 N N . LEU A 1 73 ? 13.690 1.187 -25.111 1.00 71.50 73 LEU A N 1
ATOM 602 C CA . LEU A 1 73 ? 12.645 1.007 -26.122 1.00 71.50 73 LEU A CA 1
ATOM 603 C C . LEU A 1 73 ? 11.696 2.210 -26.264 1.00 71.50 73 LEU A C 1
ATOM 605 O O . LEU A 1 73 ? 10.791 2.163 -27.094 1.00 71.50 73 LEU A O 1
ATOM 609 N N . GLN A 1 74 ? 11.878 3.269 -25.470 1.00 80.12 74 GLN A N 1
ATOM 610 C CA . GLN A 1 74 ? 11.036 4.472 -25.451 1.00 80.12 74 GLN A CA 1
ATOM 611 C C . GLN A 1 74 ? 9.550 4.186 -25.154 1.00 80.12 74 GLN A C 1
ATOM 613 O O . GLN A 1 74 ? 8.664 4.890 -25.631 1.00 80.12 74 GLN A O 1
ATOM 618 N N . LEU A 1 75 ? 9.262 3.160 -24.345 1.00 76.75 75 LEU A N 1
ATOM 619 C CA . LEU A 1 75 ? 7.895 2.750 -23.984 1.00 76.75 75 LEU A CA 1
ATOM 620 C C . LEU A 1 75 ? 7.425 3.306 -22.631 1.00 76.75 75 LEU A C 1
ATOM 622 O O . LEU A 1 75 ? 6.260 3.150 -22.265 1.00 76.75 75 LEU A O 1
ATOM 626 N N . THR A 1 76 ? 8.307 3.958 -21.872 1.00 81.50 76 THR A N 1
ATOM 627 C CA . THR A 1 76 ? 8.027 4.452 -20.509 1.00 81.50 76 THR A CA 1
ATOM 628 C C . THR A 1 76 ? 6.878 5.457 -20.449 1.00 81.50 76 THR A C 1
ATOM 630 O O . THR A 1 76 ? 6.169 5.515 -19.442 1.00 81.50 76 THR A O 1
ATOM 633 N N . SER A 1 77 ? 6.649 6.221 -21.522 1.00 82.69 77 SER A N 1
ATOM 634 C CA . SER A 1 77 ? 5.562 7.198 -21.602 1.00 82.69 77 SER A CA 1
ATOM 635 C C . SER A 1 77 ? 4.178 6.574 -21.749 1.00 82.69 77 SER A C 1
ATOM 637 O O . SER A 1 77 ? 3.202 7.265 -21.479 1.00 82.69 77 SER A O 1
ATOM 639 N N . GLU A 1 78 ? 4.067 5.302 -22.140 1.00 77.38 78 GLU A N 1
ATOM 640 C CA . GLU A 1 78 ? 2.779 4.645 -22.415 1.00 77.38 78 GLU A CA 1
ATOM 641 C C . GLU A 1 78 ? 2.347 3.663 -21.322 1.00 77.38 78 GLU A C 1
ATOM 643 O O . GLU A 1 78 ? 1.224 3.158 -21.328 1.00 77.38 78 GLU A O 1
ATOM 648 N N . ILE A 1 79 ? 3.216 3.394 -20.352 1.00 78.00 79 ILE A N 1
ATOM 649 C CA . ILE A 1 79 ? 2.959 2.392 -19.322 1.00 78.00 79 ILE A CA 1
ATOM 650 C C . ILE A 1 79 ? 2.182 3.013 -18.164 1.00 78.00 79 ILE A C 1
ATOM 652 O O . ILE A 1 79 ? 2.633 3.965 -17.525 1.00 78.00 79 ILE A O 1
ATOM 656 N N . VAL A 1 80 ? 1.008 2.441 -17.894 1.00 78.88 80 VAL A N 1
ATOM 657 C CA . VAL A 1 80 ? 0.092 2.871 -16.824 1.00 78.88 80 VAL A CA 1
ATOM 658 C C . VAL A 1 80 ? 0.093 1.907 -15.640 1.00 78.88 80 VAL A C 1
ATOM 660 O O . VAL A 1 80 ? -0.216 2.310 -14.520 1.00 78.88 80 VAL A O 1
ATOM 663 N N . GLU A 1 81 ? 0.487 0.653 -15.860 1.00 82.62 81 GLU A N 1
ATOM 664 C CA . GLU A 1 81 ? 0.613 -0.359 -14.816 1.00 82.62 81 GLU A CA 1
ATOM 665 C C . GLU A 1 81 ? 1.802 -1.280 -15.091 1.00 82.62 81 GLU A C 1
ATOM 667 O O . GLU A 1 81 ? 2.033 -1.693 -16.230 1.00 82.62 81 GLU A O 1
ATOM 672 N N . LEU A 1 82 ? 2.586 -1.568 -14.050 1.00 83.25 82 LEU A N 1
ATOM 673 C CA . LEU A 1 82 ? 3.815 -2.338 -14.196 1.00 83.25 82 LEU A CA 1
ATOM 674 C C . LEU A 1 82 ? 4.152 -3.152 -12.944 1.00 83.25 82 LEU A C 1
ATOM 676 O O . LEU A 1 82 ? 4.353 -2.590 -11.864 1.00 83.25 82 LEU A O 1
ATOM 680 N N . ASN A 1 83 ? 4.325 -4.460 -13.119 1.00 82.25 83 ASN A N 1
ATOM 681 C CA . ASN A 1 83 ? 4.907 -5.338 -12.106 1.00 82.25 83 ASN A CA 1
ATOM 682 C C . ASN A 1 83 ? 6.422 -5.424 -12.309 1.00 82.25 83 ASN A C 1
ATOM 684 O O . ASN A 1 83 ? 6.888 -5.782 -13.388 1.00 82.25 83 ASN A O 1
ATOM 688 N N . ILE A 1 84 ? 7.196 -5.105 -11.273 1.00 81.81 84 ILE A N 1
ATOM 689 C CA . ILE A 1 84 ? 8.653 -4.978 -11.348 1.00 81.81 84 ILE A CA 1
ATOM 690 C C . ILE A 1 84 ? 9.362 -5.688 -10.210 1.00 81.81 84 ILE A C 1
ATOM 692 O O . ILE A 1 84 ? 9.025 -5.527 -9.039 1.00 81.81 84 ILE A O 1
ATOM 696 N N . ALA A 1 85 ? 10.426 -6.407 -10.555 1.00 80.56 85 ALA A N 1
ATOM 697 C CA . ALA A 1 85 ? 11.469 -6.746 -9.605 1.00 80.56 85 ALA A CA 1
ATOM 698 C C . ALA A 1 85 ? 12.597 -5.719 -9.735 1.00 80.56 85 ALA A C 1
ATOM 700 O O . ALA A 1 85 ? 13.175 -5.578 -10.808 1.00 80.56 85 ALA A O 1
ATOM 701 N N . ILE A 1 86 ? 12.893 -4.987 -8.663 1.00 78.75 86 ILE A N 1
ATOM 702 C CA . ILE A 1 86 ? 13.865 -3.891 -8.703 1.00 78.75 86 ILE A CA 1
ATOM 703 C C . ILE A 1 86 ? 15.264 -4.402 -8.375 1.00 78.75 86 ILE A C 1
ATOM 705 O O . ILE A 1 86 ? 15.536 -4.885 -7.272 1.00 78.75 86 ILE A O 1
ATOM 709 N N . GLY A 1 87 ? 16.163 -4.251 -9.346 1.00 75.12 87 GLY A N 1
ATOM 710 C CA . GLY A 1 87 ? 17.606 -4.392 -9.171 1.00 75.12 87 GLY A CA 1
ATOM 711 C C . GLY A 1 87 ? 18.320 -3.044 -9.296 1.00 75.12 87 GLY A C 1
ATOM 712 O O . GLY A 1 87 ? 17.704 -2.032 -9.628 1.00 75.12 87 GLY A O 1
ATOM 713 N N . ASN A 1 88 ? 19.644 -3.038 -9.095 1.00 72.94 88 ASN A N 1
ATOM 714 C CA . ASN A 1 88 ? 20.490 -1.845 -9.265 1.00 72.94 88 ASN A CA 1
ATOM 715 C C . ASN A 1 88 ? 20.277 -1.136 -10.612 1.00 72.94 88 ASN A C 1
ATOM 717 O O . ASN A 1 88 ? 20.327 0.088 -10.691 1.00 72.94 88 ASN A O 1
ATOM 721 N N . GLU A 1 89 ? 20.033 -1.906 -11.671 1.00 74.31 89 GLU A N 1
ATOM 722 C CA . GLU A 1 89 ? 19.880 -1.384 -13.027 1.00 74.31 89 GLU A CA 1
ATOM 723 C C . GLU A 1 89 ? 18.554 -0.644 -13.253 1.00 74.31 89 GLU A C 1
ATOM 725 O O . GLU A 1 89 ? 18.467 0.123 -14.204 1.00 74.31 89 GLU A O 1
ATOM 730 N N . ASP A 1 90 ? 17.541 -0.826 -12.397 1.00 81.88 90 ASP A N 1
ATOM 731 C CA . ASP A 1 90 ? 16.193 -0.269 -12.591 1.00 81.88 90 ASP A CA 1
ATOM 732 C C . ASP A 1 90 ? 15.955 1.058 -11.861 1.00 81.88 90 ASP A C 1
ATOM 734 O O . ASP A 1 90 ? 15.123 1.859 -12.294 1.00 81.88 90 ASP A O 1
ATOM 738 N N . LEU A 1 91 ? 16.684 1.308 -10.767 1.00 81.50 91 LEU A N 1
ATOM 739 C CA . LEU A 1 91 ? 16.419 2.416 -9.836 1.00 81.50 91 LEU A CA 1
ATOM 740 C C . LEU A 1 91 ? 16.385 3.785 -10.523 1.00 81.50 91 LEU A C 1
ATOM 742 O O . LEU A 1 91 ? 15.522 4.611 -10.236 1.00 81.50 91 LEU A O 1
ATOM 746 N N . ASN A 1 92 ? 17.292 4.012 -11.474 1.00 85.94 92 ASN A N 1
ATOM 747 C CA . ASN A 1 92 ? 17.395 5.293 -12.170 1.00 85.94 92 ASN A CA 1
ATOM 748 C C . ASN A 1 92 ? 16.305 5.510 -13.226 1.00 85.94 92 ASN A C 1
ATOM 750 O O . ASN A 1 92 ? 16.096 6.652 -13.631 1.00 85.94 92 ASN A O 1
ATOM 754 N N . TYR A 1 93 ? 15.618 4.451 -13.656 1.00 90.38 93 TYR A N 1
ATOM 755 C CA . TYR A 1 93 ? 14.662 4.496 -14.764 1.00 90.38 93 TYR A CA 1
ATOM 756 C C . TYR A 1 93 ? 13.211 4.588 -14.294 1.00 90.38 93 TYR A C 1
ATOM 758 O O . TYR A 1 93 ? 12.354 5.028 -15.054 1.00 90.38 93 TYR A O 1
ATOM 766 N N . LEU A 1 94 ? 12.921 4.256 -13.030 1.00 89.19 94 LEU A N 1
ATOM 767 C CA . LEU A 1 94 ? 11.578 4.375 -12.446 1.00 89.19 94 LEU A CA 1
ATOM 768 C C . LEU A 1 94 ? 10.952 5.759 -12.650 1.00 89.19 94 LEU A C 1
ATOM 770 O O . LEU A 1 94 ? 9.772 5.876 -12.982 1.00 89.19 94 LEU A O 1
ATOM 774 N N . LYS A 1 95 ? 11.760 6.815 -12.530 1.00 91.25 95 LYS A N 1
ATOM 775 C CA . LYS A 1 95 ? 11.320 8.203 -12.715 1.00 91.25 95 LYS A CA 1
ATOM 776 C C . LYS A 1 95 ? 10.839 8.535 -14.129 1.00 91.25 95 LYS A C 1
ATOM 778 O O . LYS A 1 95 ? 10.194 9.568 -14.312 1.00 91.25 95 LYS A O 1
ATOM 783 N N . GLU A 1 96 ? 11.175 7.723 -15.128 1.00 93.88 96 GLU A N 1
ATOM 784 C CA . GLU A 1 96 ? 10.807 7.959 -16.528 1.00 93.88 96 GLU A CA 1
ATOM 785 C C . GLU A 1 96 ? 9.365 7.540 -16.831 1.00 93.88 96 GLU A C 1
ATOM 787 O O . GLU A 1 96 ? 8.765 8.026 -17.788 1.00 93.88 96 GLU A O 1
ATOM 792 N N . PHE A 1 97 ? 8.767 6.704 -15.981 1.00 92.56 97 PHE A N 1
ATOM 793 C CA . PHE A 1 97 ? 7.399 6.217 -16.131 1.00 92.56 97 PHE A CA 1
ATOM 794 C C . PHE A 1 97 ? 6.380 7.271 -15.680 1.00 92.56 97 PHE A C 1
ATOM 796 O O . PHE A 1 97 ? 5.824 7.214 -14.579 1.00 92.56 97 PHE A O 1
ATOM 803 N N . LYS A 1 98 ? 6.147 8.276 -16.531 1.00 91.19 98 LYS A N 1
ATOM 804 C CA . LYS A 1 98 ? 5.314 9.444 -16.198 1.00 91.19 98 LYS A CA 1
ATOM 805 C C . LYS A 1 98 ? 3.813 9.160 -16.158 1.00 91.19 98 LYS A C 1
ATOM 807 O O . LYS A 1 98 ? 3.115 9.857 -15.429 1.00 91.19 98 LYS A O 1
ATOM 812 N N . LYS A 1 99 ? 3.308 8.159 -16.887 1.00 91.00 99 LYS A N 1
ATOM 813 C CA . LYS A 1 99 ? 1.882 7.765 -16.869 1.00 91.00 99 LYS A CA 1
ATOM 814 C C . LYS A 1 99 ? 1.559 6.637 -15.880 1.00 91.00 99 LYS A C 1
ATOM 816 O O . LYS A 1 99 ? 0.397 6.260 -15.774 1.00 91.00 99 LYS A O 1
ATOM 821 N N . LEU A 1 100 ? 2.552 6.118 -15.154 1.00 92.19 100 LEU A N 1
ATOM 822 C CA . LEU A 1 100 ? 2.368 4.984 -14.250 1.00 92.19 100 LEU A CA 1
ATOM 823 C C . LEU A 1 100 ? 1.394 5.340 -13.127 1.00 92.19 100 LEU A C 1
ATOM 825 O O . LEU A 1 100 ? 1.667 6.221 -12.315 1.00 92.19 100 LEU A O 1
ATOM 829 N N . GLU A 1 101 ? 0.272 4.631 -13.073 1.00 93.25 101 GLU A N 1
ATOM 830 C CA . GLU A 1 101 ? -0.769 4.795 -12.063 1.00 93.25 101 GLU A CA 1
ATOM 831 C C . GLU A 1 101 ? -0.741 3.692 -11.006 1.00 93.25 101 GLU A C 1
ATOM 833 O O . GLU A 1 101 ? -1.203 3.908 -9.877 1.00 93.25 101 GLU A O 1
ATOM 838 N N . ARG A 1 102 ? -0.224 2.509 -11.360 1.00 91.06 102 ARG A N 1
ATOM 839 C CA . ARG A 1 102 ? -0.187 1.328 -10.491 1.00 91.06 102 ARG A CA 1
ATOM 840 C C . ARG A 1 102 ? 1.110 0.551 -10.655 1.00 91.06 102 ARG A C 1
ATOM 842 O O . ARG A 1 102 ? 1.619 0.415 -11.762 1.00 91.06 102 ARG A O 1
ATOM 849 N N . THR A 1 103 ? 1.638 0.006 -9.567 1.00 90.62 103 THR A N 1
ATOM 850 C CA . THR A 1 103 ? 2.798 -0.885 -9.651 1.00 90.62 103 THR A CA 1
ATOM 851 C C . THR A 1 103 ? 2.817 -1.914 -8.535 1.00 90.62 103 THR A C 1
ATOM 853 O O . THR A 1 103 ? 2.356 -1.644 -7.421 1.00 90.62 103 THR A O 1
ATOM 856 N N . ILE A 1 104 ? 3.375 -3.082 -8.842 1.00 88.00 104 ILE A N 1
ATOM 857 C CA . ILE A 1 104 ? 3.761 -4.088 -7.857 1.00 88.00 104 ILE A CA 1
ATOM 858 C C . ILE A 1 104 ? 5.282 -4.189 -7.862 1.00 88.00 104 ILE A C 1
ATOM 860 O O . ILE A 1 104 ? 5.877 -4.435 -8.905 1.00 88.00 104 ILE A O 1
ATOM 864 N N . ILE A 1 105 ? 5.909 -4.016 -6.704 1.00 88.38 105 ILE A N 1
ATOM 865 C CA . ILE A 1 105 ? 7.357 -3.951 -6.540 1.00 88.38 105 ILE A CA 1
ATOM 866 C C . ILE A 1 105 ? 7.841 -5.138 -5.719 1.00 88.38 105 ILE A C 1
ATOM 868 O O . ILE A 1 105 ? 7.351 -5.384 -4.618 1.00 88.38 105 ILE A O 1
ATOM 872 N N . TYR A 1 106 ? 8.858 -5.821 -6.235 1.00 85.38 106 TYR A N 1
ATOM 873 C CA . TYR A 1 106 ? 9.598 -6.871 -5.548 1.00 85.38 106 TYR A CA 1
ATOM 874 C C . TYR A 1 106 ? 11.068 -6.457 -5.400 1.00 85.38 106 TYR A C 1
ATOM 876 O O . TYR A 1 106 ? 11.767 -6.320 -6.401 1.00 85.38 106 TYR A O 1
ATOM 884 N N . THR A 1 107 ? 11.579 -6.281 -4.181 1.00 78.69 107 THR A N 1
ATOM 885 C CA . THR A 1 107 ? 12.996 -5.918 -3.964 1.00 78.69 107 THR A CA 1
ATOM 886 C C . THR A 1 107 ? 13.495 -6.349 -2.600 1.00 78.69 107 THR A C 1
ATOM 888 O O . THR A 1 107 ? 12.907 -5.986 -1.605 1.00 78.69 107 THR A O 1
ATOM 891 N N . SER A 1 108 ? 14.599 -7.082 -2.502 1.00 68.75 108 SER A N 1
ATOM 892 C CA . SER A 1 108 ? 15.119 -7.526 -1.197 1.00 68.75 108 SER A CA 1
ATOM 893 C C . SER A 1 108 ? 16.366 -6.774 -0.728 1.00 68.75 108 SER A C 1
ATOM 895 O O . SER A 1 108 ? 16.923 -7.127 0.307 1.00 68.75 108 SER A O 1
ATOM 897 N N . THR A 1 109 ? 16.875 -5.815 -1.508 1.00 72.56 109 THR A N 1
ATOM 898 C CA . THR A 1 109 ? 18.214 -5.240 -1.264 1.00 72.56 109 THR A CA 1
ATOM 899 C C . THR A 1 109 ? 18.372 -3.768 -1.639 1.00 72.56 109 THR A C 1
ATOM 901 O O . THR A 1 109 ? 19.461 -3.226 -1.462 1.00 72.56 109 THR A O 1
ATOM 904 N N . HIS A 1 110 ? 17.346 -3.106 -2.179 1.00 82.50 110 HIS A N 1
ATOM 905 C CA . HIS A 1 110 ? 17.487 -1.747 -2.708 1.00 82.50 110 HIS A CA 1
ATOM 906 C C . HIS A 1 110 ? 16.361 -0.845 -2.237 1.00 82.50 110 HIS A C 1
ATOM 908 O O . HIS A 1 110 ? 15.199 -1.175 -2.462 1.00 82.50 110 HIS A O 1
ATOM 914 N N . ASN A 1 111 ? 16.725 0.316 -1.686 1.00 88.19 111 ASN A N 1
ATOM 915 C CA . ASN A 1 111 ? 15.795 1.409 -1.416 1.00 88.19 111 ASN A CA 1
ATOM 916 C C . ASN A 1 111 ? 15.146 1.888 -2.713 1.00 88.19 111 ASN A C 1
ATOM 918 O O . ASN A 1 111 ? 15.820 2.021 -3.734 1.00 88.19 111 ASN A O 1
ATOM 922 N N . VAL A 1 112 ? 13.849 2.172 -2.657 1.00 90.19 112 VAL A N 1
ATOM 923 C CA . VAL A 1 112 ? 13.062 2.563 -3.827 1.00 90.19 112 VAL A CA 1
ATOM 924 C C . VAL A 1 112 ? 12.533 3.973 -3.628 1.00 90.19 112 VAL A C 1
ATOM 926 O O . VAL A 1 112 ? 11.848 4.258 -2.645 1.00 90.19 112 VAL A O 1
ATOM 929 N N . ASP A 1 113 ? 12.830 4.847 -4.585 1.00 92.50 113 ASP A N 1
ATOM 930 C CA . ASP A 1 113 ? 12.302 6.205 -4.629 1.00 92.50 113 ASP A CA 1
ATOM 931 C C . ASP A 1 113 ? 11.266 6.335 -5.749 1.00 92.50 113 ASP A C 1
ATOM 933 O O . ASP A 1 113 ? 11.592 6.236 -6.931 1.00 92.50 113 ASP A O 1
ATOM 937 N N . LEU A 1 114 ? 10.009 6.540 -5.358 1.00 93.44 114 LEU A N 1
ATOM 938 C CA . LEU A 1 114 ? 8.868 6.757 -6.247 1.00 93.44 114 LEU A CA 1
ATOM 939 C C . LEU A 1 114 ? 8.372 8.210 -6.195 1.00 93.44 114 LEU A C 1
ATOM 941 O O . LEU A 1 114 ? 7.309 8.519 -6.734 1.00 93.44 114 LEU A O 1
ATOM 945 N N . SER A 1 115 ? 9.109 9.122 -5.550 1.00 93.69 115 SER A N 1
ATOM 946 C CA . SER A 1 115 ? 8.690 10.518 -5.351 1.00 93.69 115 SER A CA 1
ATOM 947 C C . SER A 1 115 ? 8.421 11.266 -6.661 1.00 93.69 115 SER A C 1
ATOM 949 O O . SER A 1 115 ? 7.598 12.178 -6.691 1.00 93.69 115 SER A O 1
ATOM 951 N N . GLN A 1 116 ? 9.070 10.854 -7.755 1.00 93.62 116 GLN A N 1
ATOM 952 C CA . GLN A 1 116 ? 8.941 11.465 -9.082 1.00 93.62 116 GLN A CA 1
ATOM 953 C C . GLN A 1 116 ? 7.830 10.846 -9.951 1.00 93.62 116 GLN A C 1
ATOM 955 O O . GLN A 1 116 ? 7.623 11.287 -11.087 1.00 93.62 116 GLN A O 1
ATOM 960 N N . ASN A 1 117 ? 7.113 9.835 -9.446 1.00 93.88 117 ASN A N 1
ATOM 961 C CA . ASN A 1 117 ? 5.990 9.189 -10.127 1.00 93.88 117 ASN A CA 1
ATOM 962 C C . ASN A 1 117 ? 4.661 9.826 -9.687 1.00 93.88 117 ASN A C 1
ATOM 964 O O . ASN A 1 117 ? 3.854 9.220 -8.990 1.00 93.88 117 ASN A O 1
ATOM 968 N N . GLU A 1 118 ? 4.422 11.074 -10.089 1.00 94.44 118 GLU A N 1
ATOM 969 C CA . GLU A 1 118 ? 3.301 11.896 -9.596 1.00 94.44 118 GLU A CA 1
ATOM 970 C C . GLU A 1 118 ? 1.899 11.333 -9.896 1.00 94.44 118 GLU A C 1
ATOM 972 O O . GLU A 1 118 ? 0.950 11.642 -9.171 1.00 94.44 118 GLU A O 1
ATOM 977 N N . ASN A 1 119 ? 1.764 10.499 -10.933 1.00 95.19 119 ASN A N 1
ATOM 978 C CA . ASN A 1 119 ? 0.502 9.853 -11.314 1.00 95.19 119 ASN A CA 1
ATOM 979 C C . ASN A 1 119 ? 0.246 8.523 -10.589 1.00 95.19 119 ASN A C 1
ATOM 981 O O . ASN A 1 119 ? -0.852 7.972 -10.697 1.00 95.19 119 ASN A O 1
ATOM 985 N N . LEU A 1 120 ? 1.223 8.028 -9.825 1.00 95.88 120 LEU A N 1
ATOM 986 C CA . LEU A 1 120 ? 1.163 6.735 -9.160 1.00 95.88 120 LEU A CA 1
ATOM 987 C C . LEU A 1 120 ? 0.201 6.789 -7.967 1.00 95.88 120 LEU A C 1
ATOM 989 O O . LEU A 1 120 ? 0.454 7.440 -6.953 1.00 95.88 120 LEU A O 1
ATOM 993 N N . LYS A 1 121 ? -0.931 6.095 -8.105 1.00 97.06 121 LYS A N 1
ATOM 994 C CA . LYS A 1 121 ? -2.050 6.081 -7.148 1.00 97.06 121 LYS A CA 1
ATOM 995 C C . LYS A 1 121 ? -2.075 4.814 -6.301 1.00 97.06 121 LYS A C 1
ATOM 997 O O . LYS A 1 121 ? -2.613 4.851 -5.195 1.00 97.06 121 LYS A O 1
ATOM 1002 N N . SER A 1 122 ? -1.521 3.711 -6.802 1.00 96.62 122 SER A N 1
ATOM 1003 C CA . SER A 1 122 ? -1.505 2.422 -6.108 1.00 96.62 122 SER A CA 1
ATOM 1004 C C . SER A 1 122 ? -0.122 1.791 -6.156 1.00 96.62 122 SER A C 1
ATOM 1006 O O . SER A 1 122 ? 0.439 1.611 -7.234 1.00 96.62 122 SER A O 1
ATOM 1008 N N . VAL A 1 123 ? 0.395 1.397 -4.997 1.00 95.44 123 VAL A N 1
ATOM 1009 C CA . VAL A 1 123 ? 1.661 0.667 -4.885 1.00 95.44 123 VAL A CA 1
ATOM 1010 C C . VAL A 1 123 ? 1.422 -0.593 -4.068 1.00 95.44 123 VAL A C 1
ATOM 1012 O O . VAL A 1 123 ? 0.870 -0.528 -2.972 1.00 95.44 123 VAL A O 1
ATOM 1015 N N . ASN A 1 124 ? 1.846 -1.733 -4.601 1.00 92.31 124 ASN A N 1
ATOM 1016 C CA . ASN A 1 124 ? 1.936 -2.983 -3.864 1.00 92.31 124 ASN A CA 1
ATOM 1017 C C . ASN A 1 124 ? 3.413 -3.339 -3.688 1.00 92.31 124 ASN A C 1
ATOM 1019 O O . ASN A 1 124 ? 4.130 -3.525 -4.663 1.00 92.31 124 ASN A O 1
ATOM 1023 N N . ILE A 1 125 ? 3.875 -3.415 -2.453 1.00 89.88 125 ILE A N 1
ATOM 1024 C CA . ILE A 1 125 ? 5.223 -3.825 -2.092 1.00 89.88 125 ILE A CA 1
ATOM 1025 C C . ILE A 1 125 ? 5.141 -5.277 -1.654 1.00 89.88 125 ILE A C 1
ATOM 1027 O O . ILE A 1 125 ? 4.473 -5.592 -0.671 1.00 89.88 125 ILE A O 1
ATOM 1031 N N . ASN A 1 126 ? 5.832 -6.163 -2.359 1.00 84.94 126 ASN A N 1
ATOM 1032 C CA . ASN A 1 126 ? 5.742 -7.593 -2.132 1.00 84.94 126 ASN A CA 1
ATOM 1033 C C . ASN A 1 126 ? 7.134 -8.204 -1.929 1.00 84.94 126 ASN A C 1
ATOM 1035 O O . ASN A 1 126 ? 8.056 -7.929 -2.693 1.00 84.94 126 ASN A O 1
ATOM 1039 N N . TYR A 1 127 ? 7.306 -9.032 -0.894 1.00 78.62 127 TYR A N 1
ATOM 1040 C CA . TYR A 1 127 ? 8.586 -9.679 -0.560 1.00 78.62 127 TYR A CA 1
ATOM 1041 C C . TYR A 1 127 ? 9.766 -8.702 -0.512 1.00 78.62 127 TYR A C 1
ATOM 1043 O O . TYR A 1 127 ? 10.822 -8.992 -1.085 1.00 78.62 127 TYR A O 1
ATOM 1051 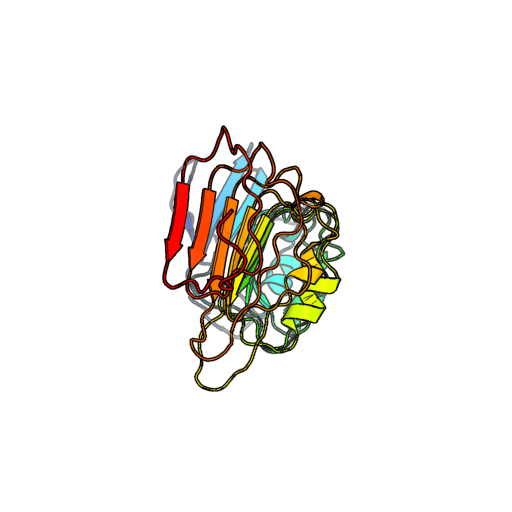N N . SER A 1 128 ? 9.554 -7.534 0.105 1.00 76.06 128 SER A N 1
ATOM 1052 C CA . SER A 1 128 ? 10.561 -6.477 0.124 1.00 76.06 128 SER A CA 1
ATOM 1053 C C . SER A 1 128 ? 11.173 -6.214 1.489 1.00 76.06 128 SER A C 1
ATOM 1055 O O . SER A 1 128 ? 10.884 -5.212 2.139 1.00 76.06 128 SER A O 1
ATOM 1057 N N . ASP A 1 129 ? 12.015 -7.148 1.919 1.00 74.81 129 ASP A N 1
ATOM 1058 C CA . ASP A 1 129 ? 12.666 -7.104 3.223 1.00 74.81 129 ASP A CA 1
ATOM 1059 C C . ASP A 1 129 ? 13.732 -5.991 3.268 1.00 74.81 129 ASP A C 1
ATOM 1061 O O . ASP A 1 129 ? 14.411 -5.694 2.285 1.00 74.81 129 ASP A O 1
ATOM 1065 N N . ASN A 1 130 ? 13.837 -5.347 4.428 1.00 76.94 130 ASN A N 1
ATOM 1066 C CA . ASN A 1 130 ? 14.791 -4.300 4.823 1.00 76.94 130 ASN A CA 1
ATOM 1067 C C . ASN A 1 130 ? 14.929 -3.128 3.842 1.00 76.94 130 ASN A C 1
ATOM 1069 O O . ASN A 1 130 ? 15.960 -2.461 3.791 1.00 76.94 130 ASN A O 1
ATOM 1073 N N . THR A 1 131 ? 13.874 -2.848 3.081 1.00 82.69 131 THR A N 1
ATOM 1074 C CA . THR A 1 131 ? 13.882 -1.813 2.053 1.00 82.69 131 THR A CA 1
ATOM 1075 C C . THR A 1 131 ? 13.184 -0.547 2.536 1.00 82.69 131 THR A C 1
ATOM 1077 O O . THR A 1 131 ? 12.055 -0.602 3.029 1.00 82.69 131 THR A O 1
ATOM 1080 N N . LYS A 1 132 ? 13.827 0.609 2.343 1.00 88.56 132 LYS A N 1
ATOM 1081 C CA . LYS A 1 132 ? 13.195 1.916 2.535 1.00 88.56 132 LYS A CA 1
ATOM 1082 C C . LYS A 1 132 ? 12.481 2.362 1.262 1.00 88.56 132 LYS A C 1
ATOM 1084 O O . LYS A 1 132 ? 13.057 2.309 0.174 1.00 88.56 132 LYS A O 1
ATOM 1089 N N . PHE A 1 133 ? 11.258 2.856 1.418 1.00 90.56 133 PHE A N 1
ATOM 1090 C CA . PHE A 1 133 ? 10.447 3.403 0.337 1.00 90.56 133 PHE A CA 1
ATOM 1091 C C . PHE A 1 133 ? 10.220 4.901 0.527 1.00 90.56 133 PHE A C 1
ATOM 1093 O O . PHE A 1 133 ? 9.842 5.357 1.606 1.00 90.56 133 PHE A O 1
ATOM 1100 N N . ILE A 1 134 ? 10.414 5.665 -0.545 1.00 93.56 134 ILE A N 1
ATOM 1101 C CA . ILE A 1 134 ? 9.922 7.038 -0.659 1.00 93.56 134 ILE A CA 1
ATOM 1102 C C . ILE A 1 134 ? 8.702 6.993 -1.574 1.00 93.56 134 ILE A C 1
ATOM 1104 O O . ILE A 1 134 ? 8.805 6.638 -2.747 1.00 93.56 134 ILE A O 1
ATOM 1108 N N . TYR A 1 135 ? 7.533 7.298 -1.018 1.00 95.12 135 TYR A N 1
ATOM 1109 C CA . TYR A 1 135 ? 6.254 7.146 -1.709 1.00 95.12 135 TYR A CA 1
ATOM 1110 C C . TYR A 1 135 ? 5.950 8.309 -2.661 1.00 95.12 135 TYR A C 1
ATOM 1112 O O . TYR A 1 135 ? 6.379 9.439 -2.410 1.00 95.12 135 TYR A O 1
ATOM 1120 N N . PRO A 1 136 ? 5.159 8.069 -3.725 1.00 95.56 136 PRO A N 1
ATOM 1121 C CA . PRO A 1 136 ? 4.706 9.140 -4.599 1.00 95.56 136 PRO A CA 1
ATOM 1122 C C . PRO A 1 136 ? 3.743 10.076 -3.845 1.00 95.56 136 PRO A C 1
ATOM 1124 O O . PRO A 1 136 ? 2.948 9.619 -3.015 1.00 95.56 136 PRO A O 1
ATOM 1127 N N . PRO A 1 137 ? 3.741 11.386 -4.147 1.00 95.06 137 PRO A N 1
ATOM 1128 C CA . PRO A 1 137 ? 2.986 12.381 -3.381 1.00 95.06 137 PRO A CA 1
ATOM 1129 C C . PRO A 1 137 ? 1.463 12.183 -3.431 1.00 95.06 137 PRO A C 1
ATOM 1131 O O . PRO A 1 137 ? 0.765 12.574 -2.498 1.00 95.06 137 PRO A O 1
ATOM 1134 N N . ASN A 1 138 ? 0.944 11.556 -4.492 1.00 96.12 138 ASN A N 1
ATOM 1135 C CA . ASN A 1 138 ? -0.489 11.362 -4.730 1.00 96.12 138 ASN A CA 1
ATOM 1136 C C . ASN A 1 138 ? -0.983 9.937 -4.434 1.00 96.12 138 ASN A C 1
ATOM 1138 O O . ASN A 1 138 ? -2.100 9.591 -4.835 1.00 96.12 138 ASN A O 1
ATOM 1142 N N . LEU A 1 139 ? -0.187 9.121 -3.730 1.00 97.81 139 LEU A N 1
ATOM 1143 C CA . LEU A 1 139 ? -0.549 7.743 -3.403 1.00 97.81 139 LEU A CA 1
ATOM 1144 C C . LEU A 1 139 ? -1.908 7.685 -2.697 1.00 97.81 139 LEU A C 1
ATOM 1146 O O . LEU A 1 139 ? -2.156 8.419 -1.742 1.00 97.81 139 LEU A O 1
ATOM 1150 N N . LYS A 1 140 ? -2.788 6.796 -3.160 1.00 98.06 140 LYS A N 1
ATOM 1151 C CA . LYS A 1 140 ? -4.125 6.564 -2.595 1.00 98.06 140 LYS A CA 1
ATOM 1152 C C . LYS A 1 140 ? -4.231 5.218 -1.904 1.00 98.06 140 LYS A C 1
ATOM 1154 O O . LYS A 1 140 ? -4.905 5.129 -0.879 1.00 98.06 140 LYS A O 1
ATOM 1159 N N . LYS A 1 141 ? -3.552 4.208 -2.443 1.00 98.06 141 LYS A N 1
ATOM 1160 C CA . LYS A 1 141 ? -3.578 2.840 -1.941 1.00 98.06 141 LYS A CA 1
ATOM 1161 C C . LYS A 1 141 ? -2.167 2.285 -1.796 1.00 98.06 141 LYS A C 1
ATOM 1163 O O . LYS A 1 141 ? -1.366 2.377 -2.726 1.00 98.06 141 LYS A O 1
ATOM 1168 N N . LEU A 1 142 ? -1.897 1.689 -0.641 1.00 97.31 142 LEU A N 1
ATOM 1169 C CA . LEU A 1 142 ? -0.637 1.032 -0.335 1.00 97.31 142 LEU A CA 1
ATOM 1170 C C . LEU A 1 142 ? -0.899 -0.370 0.208 1.00 97.31 142 LEU A C 1
ATOM 1172 O O . LEU A 1 142 ? -1.495 -0.523 1.269 1.00 97.31 142 LEU A O 1
ATOM 1176 N N . ASP A 1 143 ? -0.416 -1.383 -0.496 1.00 94.50 143 ASP A N 1
ATOM 1177 C CA . ASP A 1 143 ? -0.433 -2.762 -0.021 1.00 94.50 143 ASP A CA 1
ATOM 1178 C C . ASP A 1 143 ? 1.013 -3.196 0.260 1.00 94.50 143 ASP A C 1
ATOM 1180 O O . ASP A 1 143 ? 1.864 -3.116 -0.614 1.00 94.50 143 ASP A O 1
ATOM 1184 N N . ILE A 1 144 ? 1.319 -3.646 1.474 1.00 90.75 144 ILE A N 1
ATOM 1185 C CA . ILE A 1 144 ? 2.639 -4.142 1.881 1.00 90.75 144 ILE A CA 1
ATOM 1186 C C . ILE A 1 144 ? 2.476 -5.611 2.259 1.00 90.75 144 ILE A C 1
ATOM 1188 O O . ILE A 1 144 ? 2.039 -5.941 3.359 1.00 90.75 144 ILE A O 1
ATOM 1192 N N . SER A 1 145 ? 2.786 -6.506 1.327 1.00 84.38 145 SER A N 1
ATOM 1193 C CA . SER A 1 145 ? 2.561 -7.944 1.459 1.00 84.38 145 SER A CA 1
ATOM 1194 C C . SER A 1 145 ? 3.858 -8.712 1.676 1.00 84.38 145 SER A C 1
ATOM 1196 O O . SER A 1 145 ? 4.866 -8.489 1.009 1.00 84.38 145 SER A O 1
ATOM 1198 N N . PHE A 1 146 ? 3.807 -9.682 2.584 1.00 73.94 146 PHE A N 1
ATOM 1199 C CA . PHE A 1 146 ? 4.906 -10.589 2.909 1.00 73.94 146 PHE A CA 1
ATOM 1200 C C . PHE A 1 146 ? 6.223 -9.876 3.236 1.00 73.94 146 PHE A C 1
ATOM 1202 O O . PHE A 1 146 ? 7.296 -10.367 2.890 1.00 73.94 146 PHE A O 1
ATOM 1209 N N . HIS A 1 147 ? 6.126 -8.721 3.883 1.00 70.75 147 HIS A N 1
ATOM 1210 C CA . HIS A 1 147 ? 7.273 -7.959 4.352 1.00 70.75 147 HIS A CA 1
ATOM 1211 C C . HIS A 1 147 ? 7.802 -8.595 5.639 1.00 70.75 147 HIS A C 1
ATOM 1213 O O . HIS A 1 147 ? 7.001 -8.922 6.510 1.00 70.75 147 HIS A O 1
ATOM 1219 N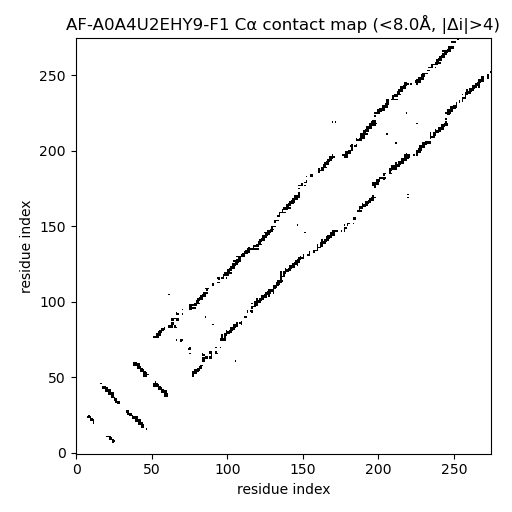 N . ASN A 1 148 ? 9.114 -8.777 5.754 1.00 68.00 148 ASN A N 1
ATOM 1220 C CA . ASN A 1 148 ? 9.803 -9.258 6.949 1.00 68.00 148 ASN A CA 1
ATOM 1221 C C . ASN A 1 148 ? 10.929 -8.276 7.293 1.00 68.00 148 ASN A C 1
ATOM 1223 O O . ASN A 1 148 ? 12.078 -8.483 6.903 1.00 68.00 148 ASN A O 1
ATOM 1227 N N . SER A 1 149 ? 10.598 -7.136 7.911 1.00 66.81 149 SER A N 1
ATOM 1228 C CA . SER A 1 149 ? 11.619 -6.112 8.153 1.00 66.81 149 SER A CA 1
ATOM 1229 C C . SER A 1 149 ? 11.369 -5.177 9.319 1.00 66.81 149 SER A C 1
ATOM 1231 O O . SER A 1 149 ? 10.238 -4.774 9.590 1.00 66.81 149 SER A O 1
ATOM 1233 N N . GLU A 1 150 ? 12.471 -4.793 9.960 1.00 69.44 150 GLU A N 1
ATOM 1234 C CA . GLU A 1 150 ? 12.538 -3.808 11.042 1.00 69.44 150 GLU A CA 1
ATOM 1235 C C . GLU A 1 150 ? 12.147 -2.397 10.561 1.00 69.44 150 GLU A C 1
ATOM 1237 O O . GLU A 1 150 ? 11.638 -1.588 11.334 1.00 69.44 150 GLU A O 1
ATOM 1242 N N . ASN A 1 151 ? 12.260 -2.127 9.255 1.00 78.44 151 ASN A N 1
ATOM 1243 C CA . ASN A 1 151 ? 12.029 -0.805 8.665 1.00 78.44 151 ASN A CA 1
ATOM 1244 C C . ASN A 1 151 ? 10.554 -0.523 8.345 1.00 78.44 151 ASN A C 1
ATOM 1246 O O . ASN A 1 151 ? 10.245 0.525 7.777 1.00 78.44 151 ASN A O 1
ATOM 1250 N N . ILE A 1 152 ? 9.618 -1.426 8.681 1.00 86.62 152 ILE A N 1
ATOM 1251 C CA . ILE A 1 152 ? 8.194 -1.188 8.398 1.00 86.62 152 ILE A CA 1
ATOM 1252 C C . ILE A 1 152 ? 7.727 0.129 9.022 1.00 86.62 152 ILE A C 1
ATOM 1254 O O . ILE A 1 152 ? 7.087 0.929 8.350 1.00 86.62 152 ILE A O 1
ATOM 1258 N N . ASN A 1 153 ? 8.127 0.409 10.261 1.00 88.94 153 ASN A N 1
ATOM 1259 C CA . ASN A 1 153 ? 7.737 1.632 10.955 1.00 88.94 153 ASN A CA 1
ATOM 1260 C C . ASN A 1 153 ? 8.376 2.878 10.320 1.00 88.94 153 ASN A C 1
ATOM 1262 O O . ASN A 1 153 ? 7.706 3.897 10.185 1.00 88.94 153 ASN A O 1
ATOM 1266 N N . GLU A 1 154 ? 9.617 2.801 9.832 1.00 88.69 154 GLU A N 1
ATOM 1267 C CA . GLU A 1 154 ? 10.236 3.904 9.077 1.00 88.69 154 GLU A CA 1
ATOM 1268 C C . GLU A 1 154 ? 9.484 4.207 7.773 1.00 88.69 154 GLU A C 1
ATOM 1270 O O . GLU A 1 154 ? 9.292 5.368 7.397 1.00 88.69 154 GLU A O 1
ATOM 1275 N N . ASN A 1 155 ? 9.015 3.159 7.094 1.00 89.81 155 ASN A N 1
ATOM 1276 C CA . ASN A 1 155 ? 8.183 3.289 5.905 1.00 89.81 155 ASN A CA 1
ATOM 1277 C C . ASN A 1 155 ? 6.807 3.887 6.257 1.00 89.81 155 ASN A C 1
ATOM 1279 O O . ASN A 1 155 ? 6.303 4.733 5.524 1.00 89.81 155 ASN A O 1
ATOM 1283 N N . LEU A 1 156 ? 6.210 3.520 7.393 1.00 91.88 156 LEU A N 1
ATOM 1284 C CA . LEU A 1 156 ? 4.927 4.081 7.836 1.00 91.88 156 LEU A CA 1
ATOM 1285 C C . LEU A 1 156 ? 5.025 5.547 8.303 1.00 91.88 156 LEU A C 1
ATOM 1287 O O . LEU A 1 156 ? 4.043 6.279 8.203 1.00 91.88 156 LEU A O 1
ATOM 1291 N N . GLN A 1 157 ? 6.194 6.013 8.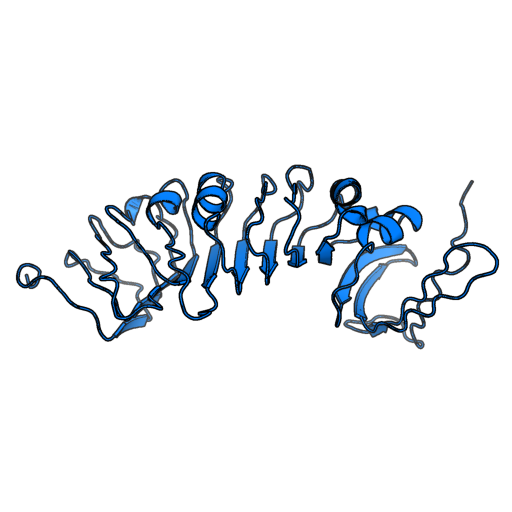759 1.00 91.12 157 GLN A N 1
ATOM 1292 C CA . GLN A 1 157 ? 6.398 7.411 9.176 1.00 91.12 157 GLN A CA 1
ATOM 1293 C C . GLN A 1 157 ? 6.251 8.423 8.031 1.00 91.12 157 GLN A C 1
ATOM 1295 O O . GLN A 1 157 ? 5.869 9.567 8.265 1.00 91.12 157 GLN A O 1
ATOM 1300 N N . ASN A 1 158 ? 6.558 8.015 6.797 1.00 86.50 158 ASN A N 1
ATOM 1301 C CA . ASN A 1 158 ? 6.663 8.913 5.642 1.00 86.50 158 ASN A CA 1
ATOM 1302 C C . ASN A 1 158 ? 5.517 8.730 4.638 1.00 86.50 158 ASN A C 1
ATOM 1304 O O . ASN A 1 158 ? 5.678 8.970 3.439 1.00 86.50 158 ASN A O 1
ATOM 1308 N N . LEU A 1 159 ? 4.353 8.282 5.113 1.00 95.19 159 LEU A N 1
ATOM 1309 C CA . LEU A 1 159 ? 3.190 8.083 4.257 1.00 95.19 159 LEU A CA 1
ATOM 1310 C C . LEU A 1 159 ? 2.605 9.424 3.783 1.00 95.19 159 LEU A C 1
ATOM 1312 O O . LEU A 1 159 ? 2.458 10.366 4.569 1.00 95.19 159 LEU A O 1
ATOM 1316 N N . PRO A 1 160 ? 2.227 9.533 2.500 1.00 95.25 160 PRO A N 1
ATOM 1317 C CA . PRO A 1 160 ? 1.711 10.775 1.950 1.00 95.25 160 PRO A CA 1
ATOM 1318 C C . PRO A 1 160 ? 0.269 11.016 2.426 1.00 95.25 160 PRO A C 1
ATOM 1320 O O . PRO A 1 160 ? -0.561 10.109 2.446 1.00 95.25 160 PRO A O 1
ATOM 1323 N N . LYS A 1 161 ? -0.063 12.269 2.768 1.00 94.38 161 LYS A N 1
ATOM 1324 C CA . LYS A 1 161 ? -1.401 12.668 3.262 1.00 94.38 161 LYS A CA 1
ATOM 1325 C C . LYS A 1 161 ? -2.585 12.216 2.391 1.00 94.38 161 LYS A C 1
ATOM 1327 O O . LYS A 1 161 ? -3.644 11.959 2.959 1.00 94.38 161 LYS A O 1
ATOM 1332 N N . PRO A 1 162 ? -2.475 12.150 1.048 1.00 96.25 162 PRO A N 1
ATOM 1333 C CA . PRO A 1 162 ? -3.568 11.684 0.200 1.00 96.25 162 PRO A CA 1
ATOM 1334 C C . PRO A 1 162 ? -3.904 10.193 0.333 1.00 96.25 162 PRO A C 1
ATOM 1336 O O . PRO A 1 162 ? -4.918 9.794 -0.253 1.00 96.25 162 PRO A O 1
ATOM 1339 N N . LEU A 1 163 ? -3.089 9.404 1.050 1.00 97.75 163 LEU A N 1
ATOM 1340 C CA . LEU A 1 163 ? -3.298 7.974 1.253 1.00 97.75 163 LEU A CA 1
ATOM 1341 C C . LEU A 1 163 ? -4.641 7.723 1.938 1.00 97.75 163 LEU A C 1
ATOM 1343 O O . LEU A 1 163 ? -4.984 8.363 2.930 1.00 97.75 163 LEU A O 1
ATOM 1347 N N . ASN A 1 164 ? -5.399 6.779 1.389 1.00 97.06 164 ASN A N 1
ATOM 1348 C CA . ASN A 1 164 ? -6.757 6.468 1.816 1.00 97.06 164 ASN A CA 1
ATOM 1349 C C . ASN A 1 164 ? -6.922 5.002 2.235 1.00 97.06 164 ASN A C 1
ATOM 1351 O O . ASN A 1 164 ? -7.811 4.680 3.022 1.00 97.06 164 ASN A O 1
ATOM 1355 N N . GLU A 1 165 ? -6.094 4.109 1.703 1.00 98.19 165 GLU A N 1
ATOM 1356 C CA . GLU A 1 165 ? -6.177 2.677 1.963 1.00 98.19 165 GLU A CA 1
ATOM 1357 C C . GLU A 1 165 ? -4.789 2.117 2.242 1.00 98.19 165 GLU A C 1
ATOM 1359 O O . GLU A 1 165 ? -3.850 2.371 1.481 1.00 98.19 165 GLU A O 1
ATOM 1364 N N . ILE A 1 166 ? -4.680 1.337 3.316 1.00 97.31 166 ILE A N 1
ATOM 1365 C CA . ILE A 1 166 ? -3.457 0.618 3.648 1.00 97.31 166 ILE A CA 1
ATOM 1366 C C . ILE A 1 166 ? -3.743 -0.838 4.010 1.00 97.31 166 ILE A C 1
ATOM 1368 O O . ILE A 1 166 ? -4.618 -1.137 4.830 1.00 97.31 166 ILE A O 1
ATOM 1372 N N . THR A 1 167 ? -2.965 -1.736 3.414 1.00 95.19 167 THR A N 1
ATOM 1373 C CA . THR A 1 167 ? -2.903 -3.149 3.781 1.00 95.19 167 THR A CA 1
ATOM 1374 C C . THR A 1 167 ? -1.478 -3.494 4.187 1.00 95.19 167 THR A C 1
ATOM 1376 O O . THR A 1 167 ? -0.543 -3.187 3.457 1.00 95.19 167 THR A O 1
ATOM 1379 N N . VAL A 1 168 ? -1.295 -4.173 5.315 1.00 92.12 168 VAL A N 1
ATOM 1380 C CA . VAL A 1 168 ? -0.009 -4.733 5.739 1.00 92.12 168 VAL A CA 1
ATOM 1381 C C . VAL A 1 168 ? -0.219 -6.200 6.093 1.00 92.12 168 VAL A C 1
ATOM 1383 O O . VAL A 1 168 ? -0.974 -6.525 7.006 1.00 92.12 168 VAL A O 1
ATOM 1386 N N . PHE A 1 169 ? 0.441 -7.094 5.367 1.00 87.88 169 PHE A N 1
ATOM 1387 C CA . PHE A 1 169 ? 0.412 -8.530 5.613 1.00 87.88 169 PHE A CA 1
ATOM 1388 C C . PHE A 1 169 ? 1.829 -9.026 5.890 1.00 87.88 169 PHE A C 1
ATOM 1390 O O . PHE A 1 169 ? 2.670 -9.081 4.995 1.00 87.88 169 PHE A O 1
ATOM 1397 N N . HIS A 1 170 ? 2.103 -9.392 7.135 1.00 78.88 170 HIS A N 1
ATOM 1398 C CA . HIS A 1 170 ? 3.391 -9.915 7.570 1.00 78.88 170 HIS A CA 1
ATOM 1399 C C . HIS A 1 170 ? 3.466 -11.427 7.330 1.00 78.88 170 HIS A C 1
ATOM 1401 O O . HIS A 1 170 ? 2.530 -12.170 7.637 1.00 78.88 170 HIS A O 1
ATOM 1407 N N . ARG A 1 171 ? 4.600 -11.911 6.807 1.00 66.62 171 ARG A N 1
ATOM 1408 C CA . ARG A 1 171 ? 4.853 -13.352 6.681 1.00 66.62 171 ARG A CA 1
ATOM 1409 C C . ARG A 1 171 ? 5.586 -13.835 7.923 1.00 66.62 171 ARG A C 1
ATOM 1411 O O . ARG A 1 171 ? 6.721 -13.444 8.148 1.00 66.62 171 ARG A O 1
ATOM 1418 N N . TYR A 1 172 ? 4.978 -14.744 8.678 1.00 58.09 172 TYR A N 1
ATOM 1419 C CA . TYR A 1 172 ? 5.645 -15.379 9.811 1.00 58.09 172 TYR A CA 1
ATOM 1420 C C . TYR A 1 172 ? 6.798 -16.266 9.310 1.00 58.09 172 TYR A C 1
ATOM 1422 O O . TYR A 1 172 ? 6.579 -17.385 8.842 1.00 58.09 172 TYR A O 1
ATOM 1430 N N . ARG A 1 173 ? 8.033 -15.762 9.366 1.00 56.12 173 ARG A N 1
ATOM 1431 C CA . ARG A 1 173 ? 9.235 -16.597 9.423 1.00 56.12 173 ARG A CA 1
ATOM 1432 C C . ARG A 1 173 ? 9.629 -16.668 10.893 1.00 56.12 173 ARG A C 1
ATOM 1434 O O . ARG A 1 173 ? 9.684 -15.652 11.575 1.00 56.12 173 ARG A O 1
ATOM 1441 N N . SER A 1 174 ? 9.768 -17.886 11.403 1.00 50.69 174 SER A N 1
ATOM 1442 C CA . SER A 1 174 ? 10.036 -18.157 12.814 1.00 50.69 174 SER A CA 1
ATOM 1443 C C . SER A 1 174 ? 11.228 -17.327 13.301 1.00 50.69 174 SER A C 1
ATOM 1445 O O . SER A 1 174 ? 12.325 -17.521 12.780 1.00 50.69 174 SER A O 1
ATOM 1447 N N . ASN A 1 175 ? 10.975 -16.467 14.296 1.00 53.50 175 ASN A N 1
ATOM 1448 C CA . ASN A 1 175 ? 11.910 -15.691 15.133 1.00 53.50 175 ASN A CA 1
ATOM 1449 C C . ASN A 1 175 ? 11.954 -14.167 14.925 1.00 53.50 175 ASN A C 1
ATOM 1451 O O . ASN A 1 175 ? 12.520 -13.501 15.789 1.00 53.50 175 ASN A O 1
ATOM 1455 N N . ASP A 1 176 ? 11.313 -13.596 13.900 1.00 57.44 176 ASP A N 1
ATOM 1456 C CA . ASP A 1 176 ? 11.376 -12.140 13.688 1.00 57.44 176 ASP A CA 1
ATOM 1457 C C . ASP A 1 176 ? 10.245 -11.379 14.408 1.00 57.44 176 ASP A C 1
ATOM 1459 O O . ASP A 1 176 ? 9.048 -11.637 14.237 1.00 57.44 176 ASP A O 1
ATOM 1463 N N . SER A 1 177 ? 10.645 -10.409 15.235 1.00 62.38 177 SER A N 1
ATOM 1464 C CA . SER A 1 177 ? 9.788 -9.552 16.062 1.00 62.38 177 SER A CA 1
ATOM 1465 C C . SER A 1 177 ? 9.350 -8.276 15.336 1.00 62.38 177 SER A C 1
ATOM 1467 O O . SER A 1 177 ? 9.263 -7.216 15.953 1.00 62.38 177 SER A O 1
ATOM 1469 N N . CYS A 1 178 ? 9.097 -8.348 14.025 1.00 73.19 178 CYS A N 1
ATOM 1470 C CA . CYS A 1 178 ? 8.600 -7.201 13.265 1.00 73.19 178 CYS A CA 1
ATOM 1471 C C . CYS A 1 178 ? 7.258 -6.748 13.858 1.00 73.19 178 CYS A C 1
ATOM 1473 O O . CYS A 1 178 ? 6.275 -7.494 13.823 1.00 73.19 178 CYS A O 1
ATOM 1475 N N . LEU A 1 179 ? 7.250 -5.552 14.448 1.00 83.00 179 LEU A N 1
ATOM 1476 C CA . LEU A 1 179 ? 6.128 -4.973 15.174 1.00 83.00 179 LEU A CA 1
ATOM 1477 C C . LEU A 1 179 ? 5.656 -3.718 14.441 1.00 83.00 179 LEU A C 1
ATOM 1479 O O . LEU A 1 179 ? 6.419 -2.774 14.256 1.00 83.00 179 LEU A O 1
ATOM 1483 N N . VAL A 1 180 ? 4.404 -3.726 13.997 1.00 87.44 180 VAL A N 1
ATOM 1484 C CA . VAL A 1 180 ? 3.777 -2.617 13.279 1.00 87.44 180 VAL A CA 1
ATOM 1485 C C . VAL A 1 180 ? 3.166 -1.656 14.288 1.00 87.44 180 VAL A C 1
ATOM 1487 O O . VAL A 1 180 ? 2.218 -2.017 14.989 1.00 87.44 180 VAL A O 1
ATOM 1490 N N . ASN A 1 181 ? 3.681 -0.431 14.334 1.00 88.44 181 ASN A N 1
ATOM 1491 C CA . ASN A 1 181 ? 3.161 0.620 15.196 1.00 88.44 181 ASN A CA 1
ATOM 1492 C C . ASN A 1 181 ? 1.987 1.343 14.513 1.00 88.44 181 ASN A C 1
ATOM 1494 O O . ASN A 1 181 ? 2.180 2.091 13.550 1.00 88.44 181 ASN A O 1
ATOM 1498 N N . LEU A 1 182 ? 0.762 1.121 15.005 1.00 87.62 182 LEU A N 1
ATOM 1499 C CA . LEU A 1 182 ? -0.445 1.740 14.435 1.00 87.62 182 LEU A CA 1
ATOM 1500 C C . LEU A 1 182 ? -0.494 3.251 14.626 1.00 87.62 182 LEU A C 1
ATOM 1502 O O . LEU A 1 182 ? -1.154 3.934 13.843 1.00 87.62 182 LEU A O 1
ATOM 1506 N N . ASP A 1 183 ? 0.175 3.784 15.647 1.00 87.50 183 ASP A N 1
ATOM 1507 C CA . ASP A 1 183 ? 0.073 5.199 15.999 1.00 87.50 183 ASP A CA 1
ATOM 1508 C C . ASP A 1 183 ? 0.699 6.083 14.907 1.00 87.50 183 ASP A C 1
ATOM 1510 O O . ASP A 1 183 ? 0.318 7.243 14.746 1.00 87.50 183 ASP A O 1
ATOM 1514 N N . LEU A 1 184 ? 1.576 5.516 14.070 1.00 92.00 184 LEU A N 1
ATOM 1515 C CA . LEU A 1 184 ? 2.123 6.168 12.876 1.00 92.00 184 LEU A CA 1
ATOM 1516 C C . LEU A 1 184 ? 1.060 6.483 11.815 1.00 92.00 184 LEU A C 1
ATOM 1518 O O . LEU A 1 184 ? 1.249 7.381 10.995 1.00 92.00 184 LEU A O 1
ATOM 1522 N N . LEU A 1 185 ? -0.083 5.794 11.844 1.00 92.62 185 LEU A N 1
ATOM 1523 C CA . LEU A 1 185 ? -1.192 6.049 10.926 1.00 92.62 185 LEU A CA 1
ATOM 1524 C C . LEU A 1 185 ? -2.071 7.221 11.377 1.00 92.62 185 LEU A C 1
ATOM 1526 O O . LEU A 1 185 ? -2.818 7.755 10.561 1.00 92.62 185 LEU A O 1
ATOM 1530 N N . ASN A 1 186 ? -1.957 7.678 12.629 1.00 89.06 186 ASN A N 1
ATOM 1531 C CA . ASN A 1 186 ? -2.840 8.692 13.215 1.00 89.06 186 ASN A CA 1
ATOM 1532 C C . ASN A 1 186 ? -2.835 10.037 12.464 1.00 89.06 186 ASN A C 1
ATOM 1534 O O . ASN A 1 186 ? -3.773 10.810 12.612 1.00 89.06 186 ASN A O 1
ATOM 1538 N N . ASN A 1 187 ? -1.821 10.340 11.653 1.00 89.56 187 ASN A N 1
ATOM 1539 C CA . ASN A 1 187 ? -1.766 11.584 10.874 1.00 89.56 187 ASN A CA 1
ATOM 1540 C C . ASN A 1 187 ? -2.500 11.505 9.521 1.00 89.56 187 ASN A C 1
ATOM 1542 O O . ASN A 1 187 ? -2.481 12.468 8.749 1.00 89.56 187 ASN A O 1
ATOM 1546 N N . LEU A 1 188 ? -3.140 10.373 9.220 1.00 93.56 188 LEU A N 1
ATOM 1547 C CA . LEU A 1 188 ? -3.837 10.107 7.963 1.00 93.56 188 LEU A CA 1
ATOM 1548 C C . LEU A 1 188 ? -5.344 9.958 8.193 1.00 93.56 188 LEU A C 1
ATOM 1550 O O . LEU A 1 188 ? -5.782 9.436 9.211 1.00 93.56 188 LEU A O 1
ATOM 1554 N N . ASN A 1 189 ? -6.158 10.341 7.208 1.00 93.69 189 ASN A N 1
ATOM 1555 C CA . ASN A 1 189 ? -7.601 10.083 7.220 1.00 93.69 189 ASN A CA 1
ATOM 1556 C C . ASN A 1 189 ? -7.926 8.903 6.296 1.00 93.69 189 ASN A C 1
ATOM 1558 O O . ASN A 1 189 ? -8.333 9.094 5.150 1.00 93.69 189 ASN A O 1
ATOM 1562 N N . LEU A 1 190 ? -7.692 7.692 6.801 1.00 96.12 190 LEU A N 1
ATOM 1563 C CA . LEU A 1 190 ? -7.832 6.443 6.060 1.00 96.12 190 LEU A CA 1
ATOM 1564 C C . LEU A 1 190 ? -9.295 5.981 6.023 1.00 96.12 190 LEU A C 1
ATOM 1566 O O . LEU A 1 190 ? -10.012 6.063 7.019 1.00 96.12 190 LEU A O 1
ATOM 1570 N N . SER A 1 191 ? -9.720 5.457 4.875 1.00 96.19 191 SER A N 1
ATOM 1571 C CA . SER A 1 191 ? -10.994 4.747 4.712 1.00 96.19 191 SER A CA 1
ATOM 1572 C C . SER A 1 191 ? -10.885 3.251 4.985 1.00 96.19 191 SER A C 1
ATOM 1574 O O . SER A 1 191 ? -11.870 2.622 5.366 1.00 96.19 191 SER A O 1
ATOM 1576 N N . THR 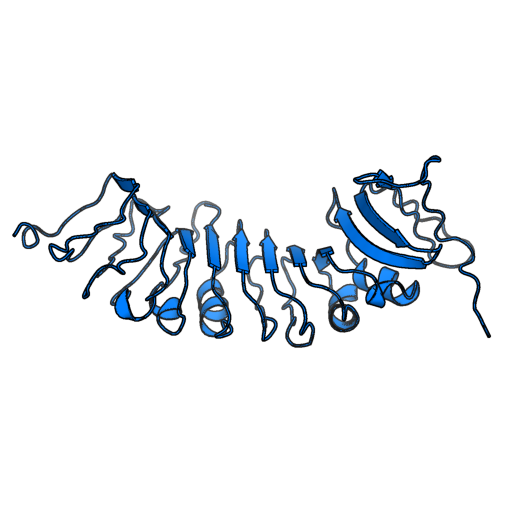A 1 192 ? -9.699 2.674 4.801 1.00 96.94 192 THR A N 1
ATOM 1577 C CA . THR A 1 192 ? -9.479 1.237 4.954 1.00 96.94 192 THR A CA 1
ATOM 1578 C C . THR A 1 192 ? -8.129 0.972 5.592 1.00 96.94 192 THR A C 1
ATOM 1580 O O . THR A 1 192 ? -7.102 1.439 5.097 1.00 96.94 192 THR A O 1
ATOM 1583 N N . ILE A 1 193 ? -8.138 0.186 6.666 1.00 95.12 193 ILE A N 1
ATOM 1584 C CA . ILE A 1 193 ? -6.939 -0.276 7.366 1.00 95.12 193 ILE A CA 1
ATOM 1585 C C . ILE A 1 193 ? -7.042 -1.790 7.516 1.00 95.12 193 ILE A C 1
ATOM 1587 O O . ILE A 1 193 ? -7.960 -2.286 8.170 1.00 95.12 193 ILE A O 1
ATOM 1591 N N . ARG A 1 194 ? -6.108 -2.533 6.917 1.00 94.50 194 ARG A N 1
ATOM 1592 C CA . ARG A 1 194 ? -6.033 -3.996 7.033 1.00 94.50 194 ARG A CA 1
ATOM 1593 C C . ARG A 1 194 ? -4.638 -4.419 7.448 1.00 94.50 194 ARG A C 1
ATOM 1595 O O . ARG A 1 194 ? -3.720 -4.353 6.645 1.00 94.50 194 ARG A O 1
ATOM 1602 N N . ILE A 1 195 ? -4.468 -4.873 8.680 1.00 91.06 195 ILE A N 1
ATOM 1603 C CA . ILE A 1 195 ? -3.163 -5.270 9.202 1.00 91.06 195 ILE A CA 1
ATOM 1604 C C . ILE A 1 195 ? -3.247 -6.675 9.774 1.00 91.06 195 ILE A C 1
ATOM 1606 O O . ILE A 1 195 ? -3.991 -6.940 10.716 1.00 91.06 195 ILE A O 1
ATOM 1610 N N . VAL A 1 196 ? -2.457 -7.569 9.190 1.00 88.56 196 VAL A N 1
ATOM 1611 C CA . VAL A 1 196 ? -2.223 -8.930 9.668 1.00 88.56 196 VAL A CA 1
ATOM 1612 C C . VAL A 1 196 ? -0.730 -9.057 9.947 1.00 88.56 196 VAL A C 1
ATOM 1614 O O . VAL A 1 196 ? 0.051 -9.393 9.060 1.00 88.56 196 VAL A O 1
ATOM 1617 N N . ALA A 1 197 ? -0.314 -8.684 11.151 1.00 84.19 197 ALA A N 1
ATOM 1618 C CA . ALA A 1 197 ? 1.088 -8.601 11.567 1.00 84.19 197 ALA A CA 1
ATOM 1619 C C . ALA A 1 197 ? 1.183 -8.625 13.090 1.00 84.19 197 ALA A C 1
ATOM 1621 O O . ALA A 1 197 ? 0.151 -8.619 13.741 1.00 84.19 197 ALA A O 1
ATOM 1622 N N . ASN A 1 198 ? 2.369 -8.609 13.700 1.00 82.38 198 ASN A N 1
ATOM 1623 C CA . ASN A 1 198 ? 2.428 -8.239 15.118 1.00 82.38 198 ASN A CA 1
ATOM 1624 C C . ASN A 1 198 ? 2.189 -6.733 15.209 1.00 82.38 198 ASN A C 1
ATOM 1626 O O . ASN A 1 198 ? 2.777 -5.976 14.442 1.00 82.38 198 ASN A O 1
ATOM 1630 N N . ILE A 1 199 ? 1.310 -6.308 16.110 1.00 82.12 199 ILE A N 1
ATOM 1631 C CA . ILE A 1 199 ? 0.830 -4.928 16.169 1.00 82.12 199 ILE A CA 1
ATOM 1632 C C . ILE A 1 199 ? 1.122 -4.353 17.554 1.00 82.12 199 ILE A C 1
ATOM 1634 O O . ILE A 1 199 ? 0.929 -5.032 18.561 1.00 82.12 199 ILE A O 1
ATOM 1638 N N . GLU A 1 200 ? 1.539 -3.095 17.610 1.00 80.81 200 GLU A N 1
ATOM 1639 C CA . GLU A 1 200 ? 1.529 -2.290 18.829 1.00 80.81 200 GLU A CA 1
ATOM 1640 C C . GLU A 1 200 ? 0.749 -0.995 18.609 1.00 80.81 200 GLU A C 1
ATOM 1642 O O . GLU A 1 200 ? 0.712 -0.445 17.505 1.00 80.81 200 GLU A O 1
ATOM 1647 N N . SER A 1 201 ? 0.105 -0.519 19.669 1.00 76.88 201 SER A N 1
ATOM 1648 C CA . SER A 1 201 ? -0.526 0.792 19.706 1.00 76.88 201 SER A CA 1
ATOM 1649 C C . SER A 1 201 ? -0.721 1.233 21.148 1.00 76.88 201 SER A C 1
ATOM 1651 O O . SER A 1 201 ? -1.250 0.479 21.970 1.00 76.88 201 SER A O 1
ATOM 1653 N N . ASP A 1 202 ? -0.358 2.478 21.435 1.00 70.38 202 ASP A N 1
ATOM 1654 C CA . ASP A 1 202 ? -0.720 3.115 22.696 1.00 70.38 202 ASP A CA 1
ATOM 1655 C C . ASP A 1 202 ? -1.997 3.952 22.534 1.00 70.38 202 ASP A C 1
ATOM 1657 O O . ASP A 1 202 ? -2.799 4.062 23.469 1.00 70.38 202 ASP A O 1
ATOM 1661 N N . THR A 1 203 ? -2.203 4.551 21.352 1.00 70.75 203 THR A N 1
ATOM 1662 C CA . THR A 1 203 ? -3.167 5.648 21.161 1.00 70.75 203 THR A CA 1
ATOM 1663 C C . THR A 1 203 ? -3.879 5.670 19.804 1.00 70.75 203 THR A C 1
ATOM 1665 O O . THR A 1 203 ? -4.251 6.750 19.340 1.00 70.75 203 THR A O 1
ATOM 1668 N N . PHE A 1 204 ? -4.099 4.530 19.144 1.00 74.25 204 PHE A N 1
ATOM 1669 C CA . PHE A 1 204 ? -4.783 4.514 17.845 1.00 74.25 204 PHE A CA 1
ATOM 1670 C C . PHE A 1 204 ? -6.127 5.265 17.892 1.00 74.25 204 PHE A C 1
ATOM 1672 O O . PHE A 1 204 ? -7.079 4.866 18.571 1.00 74.25 204 PHE A O 1
ATOM 1679 N N . ASN A 1 205 ? -6.200 6.388 17.173 1.00 74.44 205 ASN A N 1
ATOM 1680 C CA . ASN A 1 205 ? -7.271 7.359 17.335 1.00 74.44 205 ASN A CA 1
ATOM 1681 C C . ASN A 1 205 ? -8.225 7.352 16.137 1.00 74.44 205 ASN A C 1
ATOM 1683 O O . ASN A 1 205 ? -7.948 7.924 15.082 1.00 74.44 205 ASN A O 1
ATOM 1687 N N . PHE A 1 206 ? -9.413 6.788 16.346 1.00 76.06 206 PHE A N 1
ATOM 1688 C CA . PHE A 1 206 ? -10.483 6.768 15.349 1.00 76.06 206 PHE A CA 1
ATOM 1689 C C . PHE A 1 206 ? -10.935 8.157 14.873 1.00 76.06 206 PHE A C 1
ATOM 1691 O O . PHE A 1 206 ? -11.372 8.277 13.729 1.00 76.06 206 PHE A O 1
ATOM 1698 N N . ASP A 1 207 ? -10.795 9.211 15.685 1.00 75.12 207 ASP A N 1
ATOM 1699 C CA . ASP A 1 207 ? -11.195 10.571 15.292 1.00 75.12 207 ASP A CA 1
ATOM 1700 C C . ASP A 1 207 ? -10.362 11.117 14.128 1.00 75.12 207 ASP A C 1
ATOM 1702 O O . ASP A 1 207 ? -10.831 11.972 13.366 1.00 75.12 207 ASP A O 1
ATOM 1706 N N . ASN A 1 208 ? -9.139 10.608 13.964 1.00 83.88 208 ASN A N 1
ATOM 1707 C CA . ASN A 1 208 ? -8.268 10.984 12.858 1.00 83.88 208 ASN A CA 1
ATOM 1708 C C . ASN A 1 208 ? -8.701 10.321 11.542 1.00 83.88 208 ASN A C 1
ATOM 1710 O O . ASN A 1 208 ? -8.435 10.841 10.458 1.00 83.88 208 ASN A O 1
ATOM 1714 N N . HIS A 1 209 ? -9.466 9.231 11.627 1.00 89.06 209 HIS A N 1
ATOM 1715 C CA . HIS A 1 209 ? -9.935 8.429 10.502 1.00 89.06 209 HIS A CA 1
ATOM 1716 C C . HIS A 1 209 ? -11.445 8.599 10.276 1.00 89.06 209 HIS A C 1
ATOM 1718 O O . HIS A 1 209 ? -12.217 7.642 10.254 1.00 89.06 209 HIS A O 1
ATOM 1724 N N . LYS A 1 210 ? -11.900 9.842 10.080 1.00 87.31 210 LYS A N 1
ATOM 1725 C CA . LYS A 1 210 ? -13.330 10.186 9.898 1.00 87.31 210 LYS A CA 1
ATOM 1726 C C . LYS A 1 210 ? -14.004 9.450 8.735 1.00 87.31 210 LYS A C 1
ATOM 1728 O O . LYS A 1 210 ? -15.227 9.295 8.731 1.00 87.31 210 LYS A O 1
ATOM 1733 N N . ASN A 1 211 ? -13.218 9.032 7.744 1.00 90.75 211 ASN A N 1
ATOM 1734 C CA . ASN A 1 211 ? -13.688 8.297 6.575 1.00 90.75 211 ASN A CA 1
ATOM 1735 C C . ASN A 1 211 ? -13.570 6.775 6.704 1.00 90.75 211 ASN A C 1
ATOM 1737 O O . ASN A 1 211 ? -13.897 6.097 5.735 1.00 90.75 211 ASN A O 1
ATOM 1741 N N . LEU A 1 212 ? -13.136 6.242 7.852 1.00 92.38 212 LEU A N 1
ATOM 1742 C CA . LEU A 1 212 ? -12.920 4.809 8.037 1.00 92.38 212 LEU A CA 1
ATOM 1743 C C . LEU A 1 212 ? -14.213 4.023 7.794 1.00 92.38 212 LEU A C 1
ATOM 1745 O O . LEU A 1 212 ? -15.207 4.199 8.501 1.00 92.38 212 LEU A O 1
ATOM 1749 N N . GLU A 1 213 ? -14.182 3.156 6.789 1.00 94.00 213 GLU A N 1
ATOM 1750 C CA . GLU A 1 213 ? -15.249 2.227 6.422 1.00 94.00 213 GLU A CA 1
ATOM 1751 C C . GLU A 1 213 ? -14.911 0.794 6.853 1.00 94.00 213 GLU A C 1
ATOM 1753 O O . GLU A 1 213 ? -15.804 0.038 7.247 1.00 94.00 213 GLU A O 1
ATOM 1758 N N . GLU A 1 214 ? -13.630 0.420 6.820 1.00 94.06 214 GLU A N 1
ATOM 1759 C CA . GLU A 1 214 ? -13.171 -0.930 7.143 1.00 94.06 214 GLU A CA 1
ATOM 1760 C C . GLU A 1 214 ? -11.907 -0.924 8.008 1.00 94.06 214 GLU A C 1
ATOM 1762 O O . GLU A 1 214 ? -10.892 -0.317 7.661 1.00 94.06 214 GLU A O 1
ATOM 1767 N N . LEU A 1 215 ? -11.974 -1.665 9.115 1.00 91.38 215 LEU A N 1
ATOM 1768 C CA . LEU A 1 215 ? -10.853 -1.956 9.998 1.00 91.38 215 LEU A CA 1
ATOM 1769 C C . LEU A 1 215 ? -10.690 -3.469 10.153 1.00 91.38 215 LEU A C 1
ATOM 1771 O O . LEU A 1 215 ? -11.610 -4.160 10.600 1.00 91.38 215 LEU A O 1
ATOM 1775 N N . LEU A 1 216 ? -9.503 -3.971 9.835 1.00 91.44 216 LEU A N 1
ATOM 1776 C CA . LEU A 1 216 ? -9.082 -5.341 10.089 1.00 91.44 216 LEU A CA 1
ATOM 1777 C C . LEU A 1 216 ? -7.733 -5.324 10.803 1.00 91.44 216 LEU A C 1
ATOM 1779 O O . LEU A 1 216 ? -6.759 -4.826 10.251 1.00 91.44 216 LEU A O 1
ATOM 1783 N N . LEU A 1 217 ? -7.681 -5.886 12.008 1.00 88.81 217 LEU A N 1
ATOM 1784 C CA . LEU A 1 217 ? -6.481 -6.014 12.830 1.00 88.81 217 LEU A CA 1
ATOM 1785 C C . LEU A 1 217 ? -6.374 -7.463 13.319 1.00 88.81 217 LEU A C 1
ATOM 1787 O O . LEU A 1 217 ? -7.193 -7.924 14.113 1.00 88.81 217 LEU A O 1
ATOM 1791 N N . ILE A 1 218 ? -5.383 -8.202 12.827 1.00 86.06 218 ILE A N 1
ATOM 1792 C CA . ILE A 1 218 ? -5.155 -9.606 13.186 1.00 86.06 218 ILE A CA 1
ATOM 1793 C C . ILE A 1 218 ? -3.680 -9.781 13.573 1.00 86.06 218 ILE A C 1
ATOM 1795 O O . ILE A 1 218 ? -2.829 -9.994 12.708 1.00 86.06 218 ILE A O 1
ATOM 1799 N N . PRO A 1 219 ? -3.359 -9.703 14.873 1.00 82.50 219 PRO A N 1
ATOM 1800 C CA . PRO A 1 219 ? -2.070 -10.065 15.422 1.00 82.50 219 PRO A CA 1
ATOM 1801 C C . PRO A 1 219 ? -1.647 -11.488 15.061 1.00 82.50 219 PRO A C 1
ATOM 1803 O O . PRO A 1 219 ? -2.421 -12.436 15.222 1.00 82.50 219 PRO A O 1
ATOM 1806 N N . THR A 1 220 ? -0.405 -11.641 14.599 1.00 77.75 220 THR A N 1
ATOM 1807 C CA . THR A 1 220 ? 0.158 -12.945 14.203 1.00 77.75 220 THR A CA 1
ATOM 1808 C C . THR A 1 220 ? 0.912 -13.677 15.319 1.00 77.75 220 THR A C 1
ATOM 1810 O O . THR A 1 220 ? 1.218 -14.855 15.160 1.00 77.75 220 THR A O 1
ATOM 1813 N N . SER A 1 221 ? 1.212 -13.023 16.446 1.00 71.62 221 SER A N 1
ATOM 1814 C CA . SER A 1 221 ? 1.919 -13.621 17.589 1.00 71.62 221 SER A CA 1
ATOM 1815 C C . SER A 1 221 ? 0.994 -13.772 18.792 1.00 71.62 221 SER A C 1
ATOM 1817 O O . SER A 1 221 ? 0.397 -12.800 19.247 1.00 71.62 221 SER A O 1
ATOM 1819 N N . SER A 1 222 ? 0.925 -14.985 19.345 1.00 57.62 222 SER A N 1
ATOM 1820 C CA . SER A 1 222 ? 0.160 -15.307 20.559 1.00 57.62 222 SER A CA 1
ATOM 1821 C C . SER A 1 222 ? 0.789 -14.766 21.846 1.00 57.62 222 SER A C 1
ATOM 1823 O O . SER A 1 222 ? 0.110 -14.670 22.865 1.00 57.62 222 SER A O 1
ATOM 1825 N N . ASN A 1 223 ? 2.086 -14.434 21.818 1.00 55.50 223 ASN A N 1
ATOM 1826 C CA . ASN A 1 223 ? 2.856 -14.072 23.014 1.00 55.50 223 ASN A CA 1
ATOM 1827 C C . ASN A 1 223 ? 2.968 -12.555 23.218 1.00 55.50 223 ASN A C 1
ATOM 1829 O O . ASN A 1 223 ? 3.379 -12.109 24.288 1.00 55.50 223 ASN A O 1
ATOM 1833 N N . ILE A 1 224 ? 2.599 -11.759 22.213 1.00 56.03 224 ILE A N 1
ATOM 1834 C CA . ILE A 1 224 ? 2.601 -10.299 22.295 1.00 56.03 224 ILE A CA 1
ATOM 1835 C C . ILE A 1 224 ? 1.160 -9.859 22.534 1.00 56.03 224 ILE A C 1
ATOM 1837 O O . ILE A 1 224 ? 0.308 -9.971 21.655 1.00 56.03 224 ILE A O 1
ATOM 1841 N N . LYS A 1 225 ? 0.876 -9.360 23.742 1.00 54.09 225 LYS A N 1
ATOM 1842 C CA . LYS A 1 225 ? -0.399 -8.698 24.035 1.00 54.09 225 LYS A CA 1
ATOM 1843 C C . LYS A 1 225 ? -0.447 -7.393 23.246 1.00 54.09 225 LYS A C 1
ATOM 1845 O O . LYS A 1 225 ? 0.064 -6.375 23.703 1.00 54.09 225 LYS A O 1
ATOM 1850 N N . VAL A 1 226 ? -1.049 -7.437 22.064 1.00 56.09 226 VAL A N 1
ATOM 1851 C CA . VAL A 1 226 ? -1.346 -6.239 21.278 1.00 56.09 226 VAL A CA 1
ATOM 1852 C C . VAL A 1 226 ? -2.335 -5.409 22.068 1.00 56.09 226 VAL A C 1
ATOM 1854 O O . VAL A 1 226 ? -3.453 -5.865 22.277 1.00 56.09 226 VAL A O 1
ATOM 1857 N N . LYS A 1 227 ? -1.932 -4.225 22.521 1.00 59.19 227 LYS A N 1
ATOM 1858 C CA . LYS A 1 227 ? -2.859 -3.254 23.093 1.00 59.19 227 LYS A CA 1
ATOM 1859 C C . LYS A 1 227 ? -3.433 -2.439 21.944 1.00 59.19 227 LYS A C 1
ATOM 1861 O O . LYS A 1 227 ? -2.689 -1.881 21.151 1.00 59.19 227 LYS A O 1
ATOM 1866 N N . VAL A 1 228 ? -4.754 -2.406 21.833 1.00 60.44 228 VAL A N 1
ATOM 1867 C CA . VAL A 1 228 ? -5.456 -1.427 20.999 1.00 60.44 228 VAL A CA 1
ATOM 1868 C C . VAL A 1 228 ? -6.289 -0.583 21.945 1.00 60.44 228 VAL A C 1
ATOM 1870 O O . VAL A 1 228 ? -7.217 -1.100 22.573 1.00 60.44 228 VAL A O 1
ATOM 1873 N N . LYS A 1 229 ? -5.942 0.699 22.093 1.00 60.41 229 LYS A N 1
ATOM 1874 C CA . LYS A 1 229 ? -6.718 1.632 22.911 1.00 60.41 229 LYS A CA 1
ATOM 1875 C C . LYS A 1 229 ? -7.639 2.456 22.016 1.00 60.41 229 LYS A C 1
ATOM 1877 O O . LYS A 1 229 ? -7.166 3.260 21.223 1.00 60.41 229 LYS A O 1
ATOM 1882 N N . VAL A 1 230 ? -8.951 2.262 22.150 1.00 59.69 230 VAL A N 1
ATOM 1883 C CA . VAL A 1 230 ? -9.967 2.981 21.371 1.00 59.69 230 VAL A CA 1
ATOM 1884 C C . VAL A 1 230 ? -10.530 4.112 22.228 1.00 59.69 230 VAL A C 1
ATOM 1886 O O . VAL A 1 230 ? -11.522 3.951 22.925 1.00 59.69 230 VAL A O 1
ATOM 1889 N N . ASN A 1 231 ? -9.865 5.269 22.208 1.00 56.25 231 ASN A N 1
ATOM 1890 C CA . ASN A 1 231 ? -10.204 6.380 23.110 1.00 56.25 231 ASN A CA 1
ATOM 1891 C C . ASN A 1 231 ? -11.457 7.179 22.706 1.00 56.25 231 ASN A C 1
ATOM 1893 O O . ASN A 1 231 ? -11.914 7.997 23.496 1.00 56.25 231 ASN A O 1
ATOM 1897 N N . ASN A 1 232 ? -11.989 6.996 21.492 1.00 58.69 232 ASN A N 1
ATOM 1898 C CA . ASN A 1 232 ? -12.925 7.946 20.884 1.00 58.69 232 ASN A CA 1
ATOM 1899 C C . ASN A 1 232 ? -14.094 7.290 20.136 1.00 58.69 232 ASN A C 1
ATOM 1901 O O . ASN A 1 232 ? -14.162 6.071 19.960 1.00 58.69 232 ASN A O 1
ATOM 1905 N N . LYS A 1 233 ? -15.013 8.145 19.667 1.00 68.50 233 LYS A N 1
ATOM 1906 C CA . LYS A 1 233 ? -16.187 7.765 18.880 1.00 68.50 233 LYS A CA 1
ATOM 1907 C C . LYS A 1 233 ? -15.774 6.994 17.631 1.00 68.50 233 LYS A C 1
ATOM 1909 O O . LYS A 1 233 ? -15.024 7.481 16.790 1.00 68.50 233 LYS A O 1
ATOM 1914 N N . ILE A 1 234 ? -16.348 5.806 17.476 1.00 74.69 234 ILE A N 1
ATOM 1915 C CA . ILE A 1 234 ? -16.222 5.028 16.247 1.00 74.69 234 ILE A CA 1
ATOM 1916 C C . ILE A 1 234 ? -16.819 5.847 15.078 1.00 74.69 234 ILE A C 1
ATOM 1918 O O . ILE A 1 234 ? -17.923 6.384 15.226 1.00 74.69 234 ILE A O 1
ATOM 1922 N N . PRO A 1 235 ? -16.146 5.961 13.914 1.00 79.00 235 PRO A N 1
ATOM 1923 C CA . PRO A 1 235 ? -16.618 6.785 12.808 1.00 79.00 235 PRO A CA 1
ATOM 1924 C C . PRO A 1 235 ? -17.969 6.297 12.281 1.00 79.00 235 PRO A C 1
ATOM 1926 O O . PRO A 1 235 ? -18.152 5.115 12.005 1.00 79.00 235 PRO A O 1
ATOM 1929 N N . ASN A 1 236 ? -18.907 7.217 12.039 1.00 81.69 236 ASN A N 1
ATOM 1930 C CA . ASN A 1 236 ? -20.261 6.893 11.551 1.00 81.69 236 ASN A CA 1
ATOM 1931 C C . ASN A 1 236 ? -20.297 6.201 10.175 1.00 81.69 236 ASN A C 1
ATOM 1933 O O . ASN A 1 236 ? -21.360 5.767 9.729 1.00 81.69 236 ASN A O 1
ATOM 1937 N N . ARG A 1 237 ? -19.171 6.188 9.455 1.00 88.62 237 ARG A N 1
ATOM 1938 C CA . ARG A 1 237 ? -19.021 5.535 8.152 1.00 88.62 237 ARG A CA 1
ATOM 1939 C C . ARG A 1 237 ? -18.549 4.091 8.256 1.00 88.62 237 ARG A C 1
ATOM 1941 O O . ARG A 1 237 ? -18.616 3.400 7.243 1.00 88.62 237 ARG A O 1
ATOM 1948 N N . ILE A 1 238 ? -18.112 3.642 9.433 1.00 87.94 238 ILE A N 1
ATOM 1949 C CA . ILE A 1 238 ? -17.566 2.301 9.579 1.00 87.94 238 ILE A CA 1
ATOM 1950 C C . ILE A 1 238 ? -18.652 1.261 9.303 1.00 87.94 238 ILE A C 1
ATOM 1952 O O . ILE A 1 238 ? -19.762 1.331 9.834 1.00 87.94 238 ILE A O 1
ATOM 1956 N N . LYS A 1 239 ? -18.311 0.304 8.446 1.00 90.62 239 LYS A N 1
ATOM 1957 C CA . LYS A 1 239 ? -19.161 -0.816 8.038 1.00 90.62 239 LYS A CA 1
ATOM 1958 C C . LYS A 1 239 ? -18.615 -2.137 8.550 1.00 90.62 239 LYS A C 1
ATOM 1960 O O . LYS A 1 239 ? -19.382 -3.051 8.829 1.00 90.62 239 LYS A O 1
ATOM 1965 N N . LYS A 1 240 ? -17.291 -2.264 8.677 1.00 90.25 240 LYS A N 1
ATOM 1966 C CA . LYS A 1 240 ? -16.641 -3.528 9.037 1.00 90.25 240 LYS A CA 1
ATOM 1967 C C . LYS A 1 240 ? -15.557 -3.313 10.083 1.00 90.25 240 LYS A C 1
ATOM 1969 O O . LYS A 1 240 ? -14.621 -2.554 9.854 1.00 90.25 240 LYS A O 1
ATOM 1974 N N . ILE A 1 241 ? -15.664 -4.039 11.190 1.00 87.25 241 ILE A N 1
ATOM 1975 C CA . ILE A 1 241 ? -14.636 -4.138 12.226 1.00 87.25 241 ILE A CA 1
ATOM 1976 C C . ILE A 1 241 ? -14.302 -5.616 12.414 1.00 87.25 241 ILE A C 1
ATOM 1978 O O . ILE A 1 241 ? -15.174 -6.431 12.716 1.00 87.25 241 ILE A O 1
ATOM 1982 N N . THR A 1 242 ? -13.038 -5.971 12.217 1.00 87.38 242 THR A N 1
ATOM 1983 C CA . THR A 1 242 ? -12.490 -7.301 12.501 1.00 87.38 242 THR A CA 1
ATOM 1984 C C . THR A 1 242 ? -11.249 -7.138 13.367 1.00 87.38 242 THR A C 1
ATOM 1986 O O . THR A 1 242 ? -10.265 -6.567 12.914 1.00 87.38 242 THR A O 1
ATOM 1989 N N . ILE A 1 243 ? -11.295 -7.619 14.607 1.00 85.00 243 ILE A N 1
ATOM 1990 C CA . ILE A 1 243 ? -10.164 -7.592 15.539 1.00 85.00 243 ILE A CA 1
ATOM 1991 C C . ILE A 1 243 ? -10.028 -8.981 16.141 1.00 85.00 243 ILE A C 1
ATOM 1993 O O . ILE A 1 243 ? -10.899 -9.416 16.888 1.00 85.00 243 ILE A O 1
ATOM 1997 N N . HIS A 1 244 ? -8.965 -9.701 15.809 1.00 85.44 244 HIS A N 1
ATOM 1998 C CA . HIS A 1 244 ? -8.716 -11.037 16.363 1.00 85.44 244 HIS A CA 1
ATOM 1999 C C . HIS A 1 244 ? -7.469 -11.016 17.246 1.00 85.44 244 HIS A C 1
ATOM 2001 O O . HIS A 1 244 ? -6.694 -10.082 17.132 1.00 85.44 244 HIS A O 1
ATOM 2007 N N . ASN A 1 245 ? -7.265 -12.009 18.116 1.00 79.75 245 ASN A N 1
ATOM 2008 C CA . ASN A 1 245 ? -6.008 -12.262 18.849 1.00 79.75 245 ASN A CA 1
ATOM 2009 C C . ASN A 1 245 ? -5.365 -11.025 19.527 1.00 79.75 245 ASN A C 1
ATOM 2011 O O . ASN A 1 245 ? -4.142 -10.896 19.543 1.00 79.75 245 ASN A O 1
ATOM 2015 N N . ALA A 1 246 ? -6.163 -10.096 20.062 1.00 76.06 246 ALA A N 1
ATOM 2016 C CA . ALA A 1 246 ? -5.676 -8.815 20.592 1.00 76.06 246 ALA A CA 1
ATOM 2017 C C . ALA A 1 246 ? -6.154 -8.548 22.025 1.00 76.06 246 ALA A C 1
ATOM 2019 O O . ALA A 1 246 ? -7.229 -8.984 22.432 1.00 76.06 246 ALA A O 1
ATOM 2020 N N . SER A 1 247 ? -5.387 -7.776 22.792 1.00 72.56 247 SER A N 1
ATOM 2021 C CA . SER A 1 247 ? -5.869 -7.148 24.022 1.00 72.56 247 SER A CA 1
ATOM 2022 C C . SER A 1 247 ? -6.513 -5.805 23.687 1.00 72.56 247 SER A C 1
ATOM 2024 O O . SER A 1 247 ? -5.857 -4.840 23.298 1.00 72.56 247 SER A O 1
ATOM 2026 N N . ILE A 1 248 ? -7.825 -5.735 23.838 1.00 70.88 248 ILE A N 1
ATOM 2027 C CA . ILE A 1 248 ? -8.582 -4.520 23.569 1.00 70.88 248 ILE A CA 1
ATOM 2028 C C . ILE A 1 248 ? -8.680 -3.761 24.884 1.00 70.88 248 ILE A C 1
ATOM 2030 O O . ILE A 1 248 ? -9.220 -4.308 25.834 1.00 70.88 248 ILE A O 1
ATOM 2034 N N . GLY A 1 249 ? -8.131 -2.544 24.938 1.00 65.00 249 GLY A N 1
ATOM 2035 C CA . GLY A 1 249 ? -8.117 -1.704 26.136 1.00 65.00 249 GLY A CA 1
ATOM 2036 C C . GLY A 1 249 ? -9.526 -1.287 26.542 1.00 65.00 249 GLY A C 1
ATOM 2037 O O . GLY A 1 249 ? -10.141 -1.949 27.353 1.00 65.00 249 GLY A O 1
ATOM 2038 N N . GLU A 1 250 ? -10.055 -0.219 25.958 1.00 60.00 250 GLU A N 1
ATOM 2039 C CA . GLU A 1 250 ? -11.414 0.276 26.212 1.00 60.00 250 GLU A CA 1
ATOM 2040 C C . GLU A 1 250 ? -12.142 0.389 24.869 1.00 60.00 250 GLU A C 1
ATOM 2042 O O . GLU A 1 250 ? -11.547 0.877 23.910 1.00 60.00 250 GLU A O 1
ATOM 2047 N N . ILE A 1 251 ? -13.396 -0.070 24.781 1.00 58.41 251 ILE A N 1
ATOM 2048 C CA . ILE A 1 251 ? -14.318 0.276 23.687 1.00 58.41 251 ILE A CA 1
ATOM 2049 C C . ILE A 1 251 ? -15.495 0.989 24.335 1.00 58.41 251 ILE A C 1
ATOM 2051 O O . ILE A 1 251 ? -16.292 0.366 25.030 1.00 58.41 251 ILE A O 1
ATOM 2055 N N . TYR A 1 252 ? -15.622 2.289 24.097 1.00 56.22 252 TYR A N 1
ATOM 2056 C CA . TYR A 1 252 ? -16.767 3.040 24.592 1.00 56.22 252 TYR A CA 1
ATOM 2057 C C . TYR A 1 252 ? -18.044 2.641 23.848 1.00 56.22 252 TYR A C 1
ATOM 2059 O O . TYR A 1 252 ? -18.057 2.478 22.623 1.00 56.22 252 TYR A O 1
ATOM 2067 N N . ASN A 1 253 ? -19.130 2.497 24.609 1.00 51.88 253 ASN A N 1
ATOM 2068 C CA . ASN A 1 253 ? -20.442 2.091 24.124 1.00 51.88 253 ASN A CA 1
ATOM 2069 C C . ASN A 1 253 ? -21.000 3.164 23.165 1.00 51.88 253 ASN A C 1
ATOM 2071 O O . ASN A 1 253 ? -21.538 4.199 23.568 1.00 51.88 253 ASN A O 1
ATOM 2075 N N . HIS A 1 254 ? -20.805 2.956 21.863 1.00 63.44 254 HIS A N 1
ATOM 2076 C CA . HIS A 1 254 ? -21.194 3.896 20.818 1.00 63.44 254 HIS A CA 1
ATOM 2077 C C . HIS A 1 254 ? -22.171 3.258 19.839 1.00 63.44 254 HIS A C 1
ATOM 2079 O O . HIS A 1 254 ? -21.990 2.136 19.371 1.00 63.44 254 HIS A O 1
ATOM 2085 N N . LYS A 1 255 ? -23.211 4.014 19.475 1.00 62.78 255 LYS A N 1
ATOM 2086 C CA . LYS A 1 255 ? -24.178 3.592 18.462 1.00 62.78 255 LYS A CA 1
ATOM 2087 C C . LYS A 1 255 ? -23.534 3.665 17.077 1.00 62.78 255 LYS A C 1
ATOM 2089 O O . LYS A 1 255 ? -23.462 4.739 16.486 1.00 62.78 255 LYS A O 1
ATOM 2094 N N . VAL A 1 256 ? -23.110 2.522 16.546 1.00 69.00 256 VAL A N 1
ATOM 2095 C CA . VAL A 1 256 ? -22.590 2.406 15.177 1.00 69.00 256 VAL A CA 1
ATOM 2096 C C . VAL A 1 256 ? -23.730 1.993 14.245 1.00 69.00 256 VAL A C 1
ATOM 2098 O O . VAL A 1 256 ? -24.027 0.816 14.079 1.00 69.00 256 VAL A O 1
ATOM 2101 N N . SER A 1 257 ? -24.425 2.969 13.661 1.00 66.44 257 SER A N 1
ATOM 2102 C CA . SER A 1 257 ? -25.664 2.720 12.903 1.00 66.44 257 SER A CA 1
ATOM 2103 C C . SER A 1 257 ? -25.471 2.077 11.526 1.00 66.44 257 SER A C 1
ATOM 2105 O O . SER A 1 257 ? -26.457 1.662 10.924 1.00 66.44 257 SER A O 1
ATOM 2107 N N . LYS A 1 258 ? -24.235 2.012 11.018 1.00 80.31 258 LYS A N 1
ATOM 2108 C CA . LYS A 1 258 ? -23.897 1.480 9.685 1.00 80.31 258 LYS A CA 1
ATOM 2109 C C . LYS A 1 258 ? -23.024 0.222 9.725 1.00 80.31 258 LYS A C 1
ATOM 2111 O O . LYS A 1 258 ? -22.458 -0.147 8.703 1.00 80.31 258 LYS A O 1
ATOM 2116 N N . LEU A 1 259 ? -22.867 -0.393 10.899 1.00 82.88 259 LEU A N 1
ATOM 2117 C CA . LEU A 1 259 ? -21.990 -1.546 11.065 1.00 82.88 259 LEU A CA 1
ATOM 2118 C C . LEU A 1 259 ? -22.640 -2.803 10.477 1.00 82.88 259 LEU A C 1
ATOM 2120 O O . LEU A 1 259 ? -23.561 -3.362 11.064 1.00 82.88 259 LEU A O 1
ATOM 2124 N N . ASP A 1 260 ? -22.118 -3.260 9.344 1.00 87.50 260 ASP A N 1
ATOM 2125 C CA . ASP A 1 260 ? -22.541 -4.489 8.671 1.00 87.50 260 ASP A CA 1
ATOM 2126 C C . ASP A 1 260 ? -21.860 -5.729 9.273 1.00 87.50 260 ASP A C 1
ATOM 2128 O O . ASP A 1 260 ? -22.420 -6.824 9.276 1.00 87.50 260 ASP A O 1
ATOM 2132 N N . LYS A 1 261 ? -20.621 -5.581 9.767 1.00 85.31 261 LYS A N 1
ATOM 2133 C CA . LYS A 1 261 ? -19.830 -6.684 10.329 1.00 85.31 261 LYS A CA 1
ATOM 2134 C C . LYS A 1 261 ? -19.043 -6.253 11.561 1.00 85.31 261 LYS A C 1
ATOM 2136 O O . LYS A 1 261 ? -18.182 -5.378 11.474 1.00 85.31 261 LYS A O 1
ATOM 2141 N N . LEU A 1 262 ? -19.253 -6.975 12.660 1.00 85.62 262 LEU A N 1
ATOM 2142 C CA . LEU A 1 262 ? -18.392 -6.972 13.839 1.00 85.62 262 LEU A CA 1
ATOM 2143 C C . LEU A 1 262 ? -17.850 -8.384 14.066 1.00 85.62 262 LEU A C 1
ATOM 2145 O O . LEU A 1 262 ? -18.620 -9.328 14.221 1.00 85.62 262 LEU A O 1
ATOM 2149 N N . SER A 1 263 ? -16.531 -8.539 14.079 1.00 84.94 263 SER A N 1
ATOM 2150 C CA . SER A 1 263 ? -15.876 -9.809 14.385 1.00 84.94 263 SER A CA 1
ATOM 2151 C C . SER A 1 263 ? -14.764 -9.575 15.393 1.00 84.94 263 SER A C 1
ATOM 2153 O O . SER A 1 263 ? -13.732 -9.003 15.055 1.00 84.94 263 SER A O 1
ATOM 2155 N N . ILE A 1 264 ? -14.992 -10.016 16.629 1.00 82.69 264 ILE A N 1
ATOM 2156 C CA . ILE A 1 264 ? -14.012 -9.965 17.711 1.00 82.69 264 ILE A CA 1
ATOM 2157 C C . ILE A 1 264 ? -13.767 -11.400 18.176 1.00 82.69 264 ILE A C 1
ATOM 2159 O O . ILE A 1 264 ? -14.697 -12.053 18.644 1.00 82.69 264 ILE A O 1
ATOM 2163 N N . VAL A 1 265 ? -12.552 -11.922 17.991 1.00 82.31 265 VAL A N 1
ATOM 2164 C CA . VAL A 1 265 ? -12.237 -13.346 18.225 1.00 82.31 265 VAL A CA 1
ATOM 2165 C C . VAL A 1 265 ? -10.945 -13.471 19.016 1.00 82.31 265 VAL A C 1
ATOM 2167 O O . VAL A 1 265 ? -9.936 -12.891 18.631 1.00 82.31 265 VAL A O 1
ATOM 2170 N N . ASN A 1 266 ? -10.957 -14.265 20.091 1.00 80.88 266 ASN A N 1
ATOM 2171 C CA . ASN A 1 266 ? -9.788 -14.478 20.954 1.00 80.88 266 ASN A CA 1
ATOM 2172 C C . ASN A 1 266 ? -9.172 -13.152 21.453 1.00 80.88 266 ASN A C 1
ATOM 2174 O O . ASN A 1 266 ? -7.957 -12.952 21.420 1.00 80.88 266 ASN A O 1
ATOM 2178 N N . CYS A 1 267 ? -10.036 -12.217 21.858 1.00 78.25 267 CYS A N 1
ATOM 2179 C CA . CYS A 1 267 ? -9.623 -10.935 22.410 1.00 78.25 267 CYS A CA 1
ATOM 2180 C C . CYS A 1 267 ? -9.762 -10.915 23.929 1.00 78.25 267 CYS A C 1
ATOM 2182 O O . CYS A 1 267 ? -10.752 -11.399 24.476 1.00 78.25 267 CYS A O 1
ATOM 2184 N N . ASN A 1 268 ? -8.786 -10.301 24.591 1.00 76.38 268 ASN A N 1
ATOM 2185 C CA . ASN A 1 268 ? -8.811 -10.078 26.031 1.00 76.38 268 ASN A CA 1
ATOM 2186 C C . ASN A 1 268 ? -9.241 -8.640 26.313 1.00 76.38 268 ASN A C 1
ATOM 2188 O O . ASN A 1 268 ? -8.616 -7.710 25.804 1.00 76.38 268 ASN A O 1
ATOM 2192 N N . PHE A 1 269 ? -10.254 -8.468 27.155 1.00 72.75 269 PHE A N 1
ATOM 2193 C CA . PHE A 1 269 ? -10.687 -7.169 27.661 1.00 72.75 269 PHE A CA 1
ATOM 2194 C C . PHE A 1 269 ? -10.199 -7.020 29.110 1.00 72.75 269 PHE A C 1
ATOM 2196 O O . PHE A 1 269 ? -10.336 -7.977 29.880 1.00 72.75 269 PHE A O 1
ATOM 2203 N N . PRO A 1 270 ? -9.616 -5.877 29.515 1.00 65.19 270 PRO A N 1
ATOM 2204 C CA . PRO A 1 270 ? -9.443 -5.562 30.922 1.00 65.19 270 PRO A CA 1
ATOM 2205 C C . PRO A 1 270 ? -10.791 -5.683 31.636 1.00 65.19 270 PRO A C 1
ATOM 2207 O O . PRO A 1 270 ? -11.829 -5.281 31.112 1.00 65.19 270 PRO A O 1
ATOM 2210 N N . SER A 1 271 ? -10.773 -6.216 32.853 1.00 54.16 271 SER A N 1
ATOM 2211 C CA . SER A 1 271 ? -11.952 -6.427 33.703 1.00 54.16 271 SER A CA 1
ATOM 2212 C C . SER A 1 271 ? -12.755 -5.153 34.019 1.00 54.16 271 SER A C 1
ATOM 2214 O O . SER A 1 271 ? -13.844 -5.247 34.571 1.00 54.16 271 SER A O 1
ATOM 2216 N N . GLU A 1 272 ? -12.240 -3.976 33.660 1.00 50.44 272 GLU A N 1
ATOM 2217 C CA . GLU A 1 272 ? -12.821 -2.653 33.922 1.00 50.44 272 GLU A CA 1
ATOM 2218 C C . GLU A 1 272 ? -13.733 -2.134 32.785 1.00 50.44 272 GLU A C 1
ATOM 2220 O O . GLU A 1 272 ? -14.283 -1.045 32.893 1.00 50.44 272 GLU A O 1
ATOM 2225 N N . VAL A 1 273 ? -13.922 -2.896 31.697 1.00 45.38 273 VAL A N 1
ATOM 2226 C CA . VAL A 1 273 ? -14.443 -2.374 30.408 1.00 45.38 273 VAL A CA 1
ATOM 2227 C C . VAL A 1 273 ? -15.908 -2.738 30.134 1.00 45.38 273 VAL A C 1
ATOM 2229 O O . VAL A 1 273 ? -16.466 -2.355 29.110 1.00 45.38 273 VAL A O 1
ATOM 2232 N N . ILE A 1 274 ? -16.576 -3.459 31.037 1.00 34.00 274 ILE A N 1
ATOM 2233 C CA . ILE A 1 274 ? -18.005 -3.768 30.878 1.00 34.00 274 ILE A CA 1
ATOM 2234 C C . ILE A 1 274 ? -18.838 -2.736 31.652 1.00 34.00 274 ILE A C 1
ATOM 2236 O O . ILE A 1 274 ? -19.228 -2.980 32.794 1.00 34.00 274 ILE A O 1
ATOM 2240 N N . GLN A 1 275 ? -19.107 -1.593 31.008 1.00 32.66 275 GLN A N 1
ATOM 2241 C CA . GLN A 1 275 ? -20.247 -0.703 31.284 1.00 32.66 275 GLN A CA 1
ATOM 2242 C C . GLN A 1 275 ? -20.886 -0.227 29.973 1.00 32.66 275 GLN A C 1
ATOM 2244 O O . GLN A 1 275 ? -20.161 0.288 29.092 1.00 32.66 275 GLN A O 1
#

pLDDT: mean 72.2, std 20.74, range [23.97, 98.19]

Nearest PDB structures (foldseek):
  3oja-assembly1_A  TM=4.190E-01  e=1.955E-02  Anopheles gambiae
  5mu3-assembly1_B  TM=5.534E-01  e=2.273E+00  Kluyveromyces lactis NRRL Y-1140
  1ofe-assembly2_B  TM=2.180E-01  e=3.488E+00  Synechocystis sp. PCC 6803

=== Feature glossary ===
Key to the feature types in this record:

— What the protein is —

Primary structure: the covalent order of the twenty standard amino acids along the backbone. Two proteins with the same sequence will (almost always) fold to the same structure; two with 30% identity often share a fold but not the details.

Database cross-references. InterPro integrates a dozen domain/family signature databases into unified entries with residue-range hits. GO terms attach function/process/location labels with evidence codes. CATH codes position the fold in a four-level structural taxonomy. Organism is the NCBI-taxonomy species name.

— Where its atoms are —

The mmCIF block holds the 3D Cartesian coordinates of each backbone atom (N, Cα, C, O) in ångströms. mmCIF is the PDB's canonical archive format — a tagged-loop text representation of the atomic model.

Six rendered views show the 3D structure from the faces of a cube — i.e. along ±x, ±y, ±z. Rendering representation is drawn randomly per protein from cartoon (secondary-structure ribbons), sticks (backbone bonds), or molecular surface; coloring is either N→C rainbow (blue at the N-terminus through red at the C-terminus) or one color per chain.

— Local backbone conformation —

DSSP 8-state secondary structure assigns each residue one of H (α-helix), G (3₁₀-helix), I (π-helix), E (extended β-strand), B (isolated β-bridge), T (hydrogen-bonded turn), S (bend), or '-' (coil). The assignment is computed from backbone hydrogen-bond geometry via the Kabsch–Sander algorithm.

P-SEA three-state annotation labels each residue as helix, strand, or coil based purely on the geometry of the Cα trace. It serves as a fallback when the full backbone (and thus DSSP) is unavailable.

The φ/ψ torsion pair specifies the backbone conformation at each residue. φ rotates about the N–Cα bond, ψ about the Cα–C bond. Steric clashes forbid most of the (φ, ψ) plane — the allowed regions (α-helix basin, β-sheet basin, left-handed helix) are the Ramachandran-allowed regions.

— Global shape and packing —

The geometric summary reports three shape descriptors. Rg (radius of gyration) measures how spread out the Cα atoms are about their centre of mass; compact globular proteins have small Rg, elongated or unfolded ones large. Cα contacts (<8 Å, |i−j|>4) count long-range res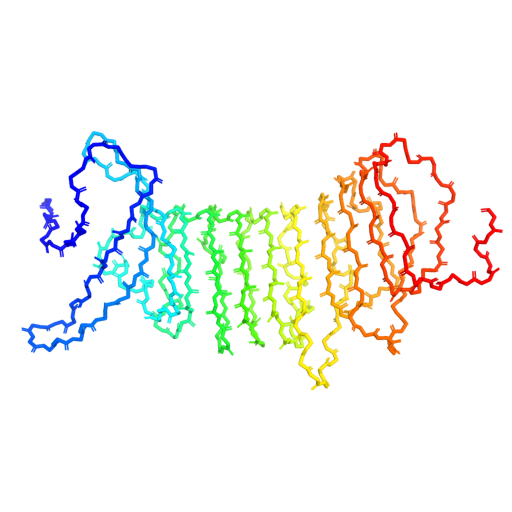idue pairs in spatial proximity — high for tightly packed folds, near zero for rods or random coil. The bounding-box extents give the protein's footprint along x, y, z in Å.

Accessible surface area quantifies burial. A residue with SASA near zero is packed into the hydrophobic core; one with SASA >100 Å² sits on the surface. Computed here via the Shrake–Rupley numerical algorithm with a 1.4 Å probe.

Plot images: a contact map (which residues are close in 3D, as an N×N binary image), a Ramachandran scatter (backbone torsion angles, revealing secondary-structure composition at a glance), and — for AlphaFold structures — a PAE heatmap (pairwise prediction confidence).

— Structural neighborhood —

The Foldseek 3Di string encodes local tertiary geometry as a 20-letter alphabet — one character per residue — derived from the relative positions of nearby Cα atoms. Unlike the amino-acid sequence, 3Di is a direct function of the 3D structure, so two proteins with the same fold have similar 3Di strings even at low sequence identity.

Nearest PDB neighbors are the top structural matches found by Foldseek when searching this structure against the entire Protein Data Bank. Each hit reports a TM-score (0 to 1; >0.5 almost always implies the same fold) and an E-value. These are *structural* homologs — they may share no detectable sequence similarity.

— Confidence and disorder —

For AlphaFold models, the B-factor field carries pLDDT — the model's own estimate of local accuracy on a 0–100 scale. Regions with pLDDT<50 should be treated as essentially unmodeled; they often correspond to intrinsically disordered segments.

B-factor (Debye–Waller factor) reflects atomic displacement in the crystal lattice. It is an experimental observable (units Å²), not a prediction; low values mean the atom is pinned down, high values mean it moves or is heterogeneous across the crystal.

Predicted aligned error is AlphaFold's pairwise confidence. Unlike pLDDT (per-residue), PAE is per-residue-pair and captures whether two parts of the structure are correctly placed relative to each other. Units are ångströms of expected positional error.